Protein AF-A0A553P5K6-F1 (afdb_monomer)

Nearest PDB structures (foldseek):
  8v5t-assembly2_B  TM=8.611E-01  e=1.164E-16  Homo sapiens
  8q1x-assembly1_A  TM=8.637E-01  e=1.491E-16  Homo sapiens
  8v06-assembly1_B  TM=8.323E-01  e=7.093E-17  Mus musculus
  8v07-assembly2_C  TM=8.442E-01  e=5.470E-16  Mus musculus
  8q1x-assembly1_B  TM=8.496E-01  e=5.142E-16  Homo sapiens

Sequen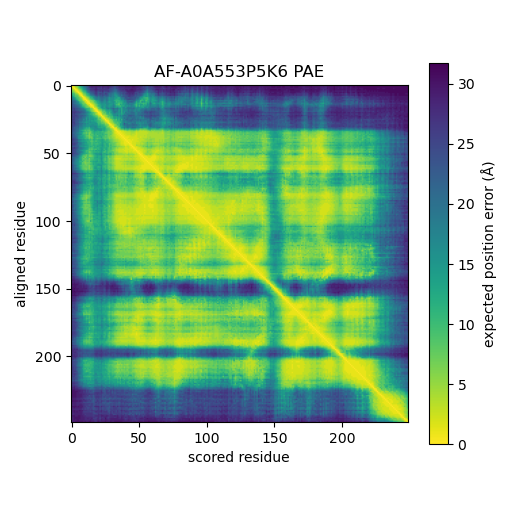ce (249 aa):
MPGLNDRRSFQGWVLHSSKPLPECQHHCLSLPAAEVRYVNMTALTRGRMLSSFWVVDRKHIYIGSAGMNLKAFSKLKELGIVVYDCSCLALDLHRIFSFYWQLQYRDYVPSIWSKRVTAVYSRDEPLQLSLNNTDASAYVSRFYRGKELMGGFQHRINENKFVVTDNAVYIGNLDWAGSEFANNAGAGLVIQESENHQEGRESIVEQLTAAFERDWFSPYTISLQAASTALQECQNLKQKLRDLKRKPE

Secondary structure (DSSP, 8-state):
---S-----------B-SSPPPHHHHHHHTSTT----B--HHHHHSS-B---EEEETTTEEEEESS-SSHHHHHHSB--EEEE-S-HHHHHHHHHHHHHHHHTTT-SS--SS--GGGS-S--SSSPEEEEETTEEEEEEEEEE-------------SB---EEE-SSEEEEESS-S-HHHHHHSBEEEEEEEE-S-PPTT---HHHHHHHHHHHHHTSTT---HHHHHHHHHHHHHHHHHHHHHTT---

Foldseek 3Di:
DDDDDPPFLFQWAQADWDDDDDPVVCVVQVDVRHDYAYFPLCLEAVATALADKTAGPLFKMKGWLFRPDPCRVPQADIDIDIDGRHNLQSQLVVLVVVLSVVRRPDSYDDPDDDPSSDRPADPVRFDWDADQNFTKTKDKDKFDAHDDDDDDDDDDRYRWAKDADPFKIKGKNFHPDPRRSHRYTIMMMIMGTDPPDDPPDQDPSNVVVVVVCCVCPDPPDDDVVNVVVVVVVVVVVVVVVVVVVPDDD

Organism: NCBI:txid2873325

Structure (mmCIF, N/CA/C/O backbone):
data_AF-A0A553P5K6-F1
#
_entry.id   AF-A0A553P5K6-F1
#
loop_
_atom_site.group_PDB
_atom_site.id
_atom_site.type_symbol
_atom_site.label_atom_id
_atom_site.label_alt_id
_atom_site.label_comp_id
_atom_site.label_asym_id
_atom_site.label_entity_id
_atom_site.label_seq_id
_atom_site.pdbx_PDB_ins_code
_atom_site.Cartn_x
_atom_site.Cartn_y
_atom_site.Cartn_z
_atom_site.occupancy
_atom_site.B_iso_or_equiv
_atom_site.auth_seq_id
_atom_site.auth_comp_id
_atom_site.auth_asym_id
_atom_site.auth_atom_id
_atom_site.pdbx_PDB_model_num
ATOM 1 N N . MET A 1 1 ? -8.648 -44.357 -2.546 1.00 26.44 1 MET A N 1
ATOM 2 C CA . MET A 1 1 ? -7.332 -43.855 -2.099 1.00 26.44 1 MET A CA 1
ATOM 3 C C . MET A 1 1 ? -6.902 -42.737 -3.050 1.00 26.44 1 MET A C 1
ATOM 5 O O . MET A 1 1 ? -6.334 -43.054 -4.088 1.00 26.44 1 MET A O 1
ATOM 9 N N . PRO A 1 2 ? -7.239 -41.459 -2.806 1.00 28.78 2 PRO A N 1
ATOM 10 C CA . PRO A 1 2 ? -6.703 -40.364 -3.609 1.00 28.78 2 PRO A CA 1
ATOM 11 C C . PRO A 1 2 ? -5.266 -40.073 -3.162 1.00 28.78 2 PRO A C 1
ATOM 13 O O . PRO A 1 2 ? -4.996 -39.925 -1.971 1.00 28.78 2 PRO A O 1
ATOM 16 N N . GLY A 1 3 ? -4.351 -40.072 -4.131 1.00 25.41 3 GLY A N 1
ATOM 17 C CA . GLY A 1 3 ? -2.915 -39.936 -3.935 1.00 25.41 3 GLY A CA 1
ATOM 18 C C . GLY A 1 3 ? -2.467 -38.524 -3.562 1.00 25.41 3 GLY A C 1
ATOM 19 O O . GLY A 1 3 ? -2.992 -37.526 -4.052 1.00 25.41 3 GLY A O 1
ATOM 20 N N . LEU A 1 4 ? -1.438 -38.487 -2.714 1.00 31.94 4 LEU A N 1
ATOM 21 C CA . LEU A 1 4 ? -0.573 -37.345 -2.446 1.00 31.94 4 LEU A CA 1
ATOM 22 C C . LEU A 1 4 ? -0.025 -36.766 -3.761 1.00 31.94 4 LEU A C 1
ATOM 24 O O . LEU A 1 4 ? 0.892 -37.340 -4.345 1.00 31.94 4 LEU A O 1
ATOM 28 N N . ASN A 1 5 ? -0.531 -35.618 -4.210 1.00 28.27 5 ASN A N 1
ATOM 29 C CA . ASN A 1 5 ? 0.247 -34.725 -5.078 1.00 28.27 5 ASN A CA 1
ATOM 30 C C . ASN A 1 5 ? -0.257 -33.276 -5.056 1.00 28.27 5 ASN A C 1
ATOM 32 O O . ASN A 1 5 ? -0.200 -32.571 -6.060 1.00 28.27 5 ASN A O 1
ATOM 36 N N . ASP A 1 6 ? -0.729 -32.813 -3.900 1.00 28.89 6 ASP A N 1
ATOM 37 C CA . ASP A 1 6 ? -1.077 -31.408 -3.712 1.00 28.89 6 ASP A CA 1
ATOM 38 C C . ASP A 1 6 ? 0.200 -30.619 -3.373 1.00 28.89 6 ASP A C 1
ATOM 40 O O . ASP A 1 6 ? 0.500 -30.302 -2.217 1.00 28.89 6 ASP A O 1
ATOM 44 N N . ARG A 1 7 ? 1.042 -30.384 -4.392 1.00 35.91 7 ARG A N 1
ATOM 45 C CA . ARG A 1 7 ? 2.147 -29.423 -4.288 1.00 35.91 7 ARG A CA 1
ATOM 46 C C . ARG A 1 7 ? 1.529 -28.033 -4.192 1.00 35.91 7 ARG A C 1
ATOM 48 O O . ARG A 1 7 ? 1.316 -27.383 -5.211 1.00 35.91 7 ARG A O 1
ATOM 55 N N . ARG A 1 8 ? 1.270 -27.576 -2.966 1.00 34.25 8 ARG A N 1
ATOM 56 C CA . ARG A 1 8 ? 0.967 -26.167 -2.682 1.00 34.25 8 ARG A CA 1
ATOM 57 C C . ARG A 1 8 ? 2.070 -25.320 -3.310 1.00 34.25 8 ARG A C 1
ATOM 59 O O . ARG A 1 8 ? 3.238 -25.437 -2.932 1.00 34.25 8 ARG A O 1
ATOM 66 N N . SER A 1 9 ? 1.727 -24.531 -4.321 1.00 35.78 9 SER A N 1
ATOM 67 C CA . SER A 1 9 ? 2.684 -23.682 -5.013 1.00 35.78 9 SER A CA 1
ATOM 68 C C . SER A 1 9 ? 2.976 -22.469 -4.144 1.00 35.78 9 SER A C 1
ATOM 70 O O . SER A 1 9 ? 2.362 -21.418 -4.290 1.00 35.78 9 SER A O 1
ATOM 72 N N . PHE A 1 10 ? 3.942 -22.585 -3.233 1.00 36.94 10 PHE A N 1
ATOM 73 C CA . PHE A 1 10 ? 4.480 -21.405 -2.570 1.00 36.94 10 PHE A CA 1
ATOM 74 C C . PHE A 1 10 ? 5.239 -20.564 -3.607 1.00 36.94 10 PHE A C 1
ATOM 76 O O . PHE A 1 10 ? 6.457 -20.637 -3.732 1.00 36.94 10 PHE A O 1
ATOM 83 N N . GLN A 1 11 ? 4.513 -19.764 -4.385 1.00 43.47 11 GLN A N 1
ATOM 84 C CA . GLN A 1 11 ? 5.077 -18.675 -5.170 1.00 43.47 11 GLN A CA 1
ATOM 85 C C . GLN A 1 11 ? 5.294 -17.486 -4.231 1.00 43.47 11 GLN A C 1
ATOM 87 O O . GLN A 1 11 ? 4.666 -16.444 -4.362 1.00 43.47 11 GLN A O 1
ATOM 92 N N . GLY A 1 12 ? 6.137 -17.670 -3.215 1.00 39.72 12 GLY A N 1
ATOM 93 C CA . GLY A 1 12 ? 6.584 -16.575 -2.368 1.00 39.72 12 GLY A CA 1
ATOM 94 C C . GLY A 1 12 ? 7.576 -15.729 -3.148 1.00 39.72 12 GLY A C 1
ATOM 95 O O . GLY A 1 12 ? 8.709 -16.143 -3.377 1.00 39.72 12 GLY A O 1
ATOM 96 N N . TRP A 1 13 ? 7.148 -14.550 -3.577 1.00 49.19 13 TRP A N 1
ATOM 97 C CA . TRP A 1 13 ? 7.985 -13.630 -4.334 1.00 49.19 13 TRP A CA 1
ATOM 98 C C . TRP A 1 13 ? 8.649 -12.640 -3.373 1.00 49.19 13 TRP A C 1
ATOM 100 O O . TRP A 1 13 ? 7.986 -11.759 -2.833 1.00 49.19 13 TRP A O 1
ATOM 110 N N . VAL A 1 14 ? 9.959 -12.773 -3.154 1.00 47.44 14 VAL A N 1
ATOM 111 C CA . VAL A 1 14 ? 10.742 -11.795 -2.383 1.00 47.44 14 VAL A CA 1
ATOM 112 C C . VAL A 1 14 ? 11.555 -10.958 -3.359 1.00 47.44 14 VAL A C 1
ATOM 114 O O . VAL A 1 14 ? 12.509 -11.437 -3.969 1.00 47.44 14 VAL A O 1
ATOM 117 N N . LEU A 1 15 ? 11.179 -9.692 -3.512 1.00 49.03 15 LEU A N 1
ATOM 118 C CA . LEU A 1 15 ? 11.935 -8.741 -4.315 1.00 49.03 15 LEU A CA 1
ATOM 119 C C . LEU A 1 15 ? 13.036 -8.104 -3.464 1.00 49.03 15 LEU A C 1
ATOM 121 O O . LEU A 1 15 ? 12.767 -7.530 -2.411 1.00 49.03 15 LEU A O 1
ATOM 125 N N . HIS A 1 16 ? 14.287 -8.201 -3.917 1.00 45.59 16 HIS A N 1
ATOM 126 C CA . HIS A 1 16 ? 15.434 -7.611 -3.224 1.00 45.59 16 HIS A CA 1
ATOM 127 C C . HIS A 1 16 ? 15.990 -6.404 -3.986 1.00 45.59 16 HIS A C 1
ATOM 129 O O . HIS A 1 16 ? 16.208 -6.453 -5.195 1.00 45.59 16 HIS A O 1
ATOM 135 N N . SER A 1 17 ? 16.242 -5.311 -3.259 1.00 41.25 17 SER A N 1
ATOM 136 C CA . SER A 1 17 ? 16.537 -3.994 -3.841 1.00 41.25 17 SER A CA 1
ATOM 137 C C . SER A 1 17 ? 18.003 -3.709 -4.181 1.00 41.25 17 SER A C 1
ATOM 139 O O . SER A 1 17 ? 18.251 -2.680 -4.810 1.00 41.25 17 SER A O 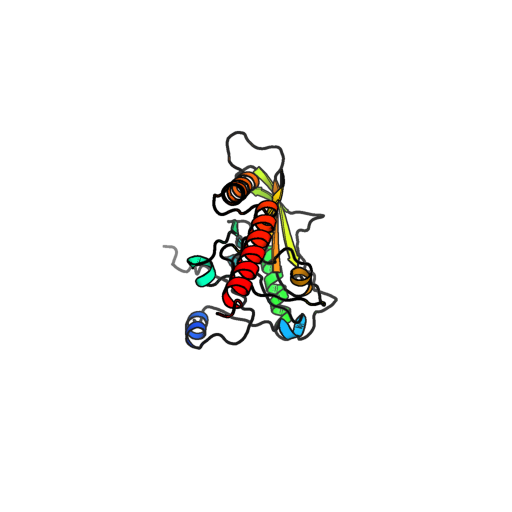1
ATOM 141 N N . SER A 1 18 ? 19.003 -4.487 -3.755 1.00 37.53 18 SER A N 1
ATOM 142 C CA . SER A 1 18 ? 20.393 -4.033 -3.956 1.00 37.53 18 SER A CA 1
ATOM 143 C C . SER A 1 18 ? 21.462 -5.097 -3.738 1.00 37.53 18 SER A C 1
ATOM 145 O O . SER A 1 18 ? 21.533 -5.641 -2.639 1.00 37.53 18 SER A O 1
ATOM 147 N N . LYS A 1 19 ? 22.334 -5.233 -4.759 1.00 40.31 19 LYS A N 1
ATOM 148 C CA . LYS A 1 19 ? 23.574 -6.038 -4.876 1.00 40.31 19 LYS A CA 1
ATOM 149 C C . LYS A 1 19 ? 23.416 -7.539 -4.565 1.00 40.31 19 LYS A C 1
ATOM 151 O O . LYS A 1 19 ? 22.494 -7.924 -3.852 1.00 40.31 19 LYS A O 1
ATOM 156 N N . PRO A 1 20 ? 24.272 -8.420 -5.123 1.00 42.22 20 PRO A N 1
ATOM 157 C CA . PRO A 1 20 ? 24.260 -9.815 -4.707 1.00 42.22 20 PRO A CA 1
ATOM 158 C C . PRO A 1 20 ? 24.456 -9.869 -3.187 1.00 42.22 20 PRO A C 1
ATOM 160 O O . PRO A 1 20 ? 25.366 -9.241 -2.647 1.00 42.22 20 PRO A O 1
ATOM 163 N N . LEU A 1 21 ? 23.548 -10.578 -2.515 1.00 50.88 21 LEU A N 1
ATOM 164 C CA . LEU A 1 21 ? 23.613 -10.912 -1.094 1.00 50.88 21 LEU A CA 1
ATOM 165 C C . LEU A 1 21 ? 24.985 -11.531 -0.729 1.00 50.88 21 LEU A C 1
ATOM 167 O O . LEU A 1 21 ? 25.688 -12.038 -1.606 1.00 50.88 21 LEU A O 1
ATOM 171 N N . PRO A 1 22 ? 25.394 -11.528 0.548 1.00 46.84 22 PRO A N 1
ATOM 172 C CA . PRO A 1 22 ? 26.512 -12.352 1.004 1.00 46.84 22 PRO A CA 1
ATOM 173 C C . PRO A 1 22 ? 26.251 -13.834 0.673 1.00 46.84 22 PRO A C 1
ATOM 175 O O . PRO A 1 22 ? 25.104 -14.284 0.757 1.00 46.84 22 PRO A O 1
ATOM 178 N N . GLU A 1 23 ? 27.291 -14.592 0.311 1.00 44.03 23 GLU A N 1
ATOM 179 C CA . GLU A 1 23 ? 27.219 -15.976 -0.213 1.00 44.03 23 GLU A CA 1
ATOM 180 C C . GLU A 1 23 ? 26.290 -16.917 0.582 1.00 44.03 23 GLU A C 1
ATOM 182 O O . GLU A 1 23 ? 25.589 -17.740 -0.008 1.00 44.03 23 GLU A O 1
ATOM 187 N N . CYS A 1 24 ? 26.177 -16.743 1.902 1.00 41.31 24 CYS A N 1
ATOM 188 C CA . CYS A 1 24 ? 25.334 -17.587 2.754 1.00 41.31 24 CYS A CA 1
ATOM 189 C C . CYS A 1 24 ? 23.813 -17.410 2.545 1.00 41.31 24 CYS A C 1
ATOM 191 O O . CYS A 1 24 ? 23.056 -18.338 2.818 1.00 41.31 24 CYS A O 1
ATOM 193 N N . GLN A 1 25 ? 23.332 -16.253 2.067 1.00 47.94 25 GLN A N 1
ATOM 194 C CA . GLN A 1 25 ? 21.895 -16.034 1.805 1.00 47.94 25 GLN A CA 1
ATOM 195 C C . GLN A 1 25 ? 21.475 -16.443 0.391 1.00 47.94 25 GLN A C 1
ATOM 197 O O . GLN A 1 25 ? 20.334 -16.864 0.192 1.00 47.94 25 GLN A O 1
ATOM 202 N N . HIS A 1 26 ? 22.397 -16.401 -0.575 1.00 46.03 26 HIS A N 1
ATOM 203 C CA . HIS A 1 26 ? 22.158 -16.964 -1.908 1.00 46.03 26 HIS A CA 1
ATOM 204 C C . HIS A 1 26 ? 21.930 -18.469 -1.856 1.00 46.03 26 HIS A C 1
ATOM 206 O O . HIS A 1 26 ? 21.087 -18.978 -2.587 1.00 46.03 26 HIS A O 1
ATOM 212 N N . HIS A 1 27 ? 22.620 -19.185 -0.964 1.00 41.78 27 HIS A N 1
ATOM 213 C CA . HIS A 1 27 ? 22.489 -20.640 -0.854 1.00 41.78 27 HIS A CA 1
ATOM 214 C C . HIS A 1 27 ? 21.103 -21.088 -0.349 1.00 41.78 27 HIS A C 1
ATOM 216 O O . HIS A 1 27 ? 20.604 -22.132 -0.750 1.00 41.78 27 HIS A O 1
ATOM 222 N N . CYS A 1 28 ? 20.439 -20.274 0.481 1.00 46.09 28 CYS A N 1
ATOM 223 C CA . CYS A 1 28 ? 19.101 -20.585 1.000 1.00 46.09 28 CYS A CA 1
ATOM 224 C C . CYS A 1 28 ? 17.983 -20.243 -0.008 1.00 46.09 28 CYS A C 1
ATOM 226 O O . CYS A 1 28 ? 16.956 -20.913 -0.057 1.00 46.09 28 CYS A O 1
ATOM 228 N N . LEU A 1 29 ? 18.193 -19.219 -0.846 1.00 51.16 29 LEU A N 1
ATOM 229 C CA . LEU A 1 29 ? 17.238 -18.785 -1.876 1.00 51.16 29 LEU A CA 1
ATOM 230 C C . LEU A 1 29 ? 17.418 -19.498 -3.228 1.00 51.16 29 LEU A C 1
ATOM 232 O O . LEU A 1 29 ? 16.526 -19.429 -4.064 1.00 51.16 29 LEU A O 1
ATOM 236 N N . SER A 1 30 ? 18.543 -20.187 -3.437 1.00 48.19 30 SER A N 1
ATOM 237 C CA . SER A 1 30 ? 18.829 -21.003 -4.631 1.00 48.19 30 SER A CA 1
ATOM 238 C C . SER A 1 30 ? 18.450 -22.476 -4.462 1.00 48.19 30 SER A C 1
ATOM 240 O O . SER A 1 30 ? 18.933 -23.340 -5.195 1.00 48.19 30 SER A O 1
ATOM 242 N N . LEU A 1 31 ? 17.550 -22.780 -3.520 1.00 53.72 31 LEU A N 1
ATOM 243 C CA . LEU A 1 31 ? 16.865 -24.067 -3.526 1.00 53.72 31 LEU A CA 1
ATOM 244 C C . LEU A 1 31 ? 16.176 -24.242 -4.894 1.00 53.72 31 LEU A C 1
ATOM 246 O O . LEU A 1 31 ? 15.585 -23.282 -5.392 1.00 53.72 31 LEU A O 1
ATOM 250 N N . PRO A 1 32 ? 16.175 -25.447 -5.491 1.00 57.44 32 PRO A N 1
ATOM 251 C CA . PRO A 1 32 ? 15.648 -25.704 -6.841 1.00 57.44 32 PRO A CA 1
ATOM 252 C C . PRO A 1 32 ? 14.145 -25.396 -7.040 1.00 57.44 32 PRO A C 1
ATOM 254 O O . PRO A 1 32 ? 13.603 -25.654 -8.109 1.00 57.44 32 PRO A O 1
ATOM 257 N N . ALA A 1 33 ? 13.465 -24.853 -6.026 1.00 65.94 33 ALA A N 1
ATOM 258 C CA . ALA A 1 33 ? 12.049 -24.506 -6.020 1.00 65.94 33 ALA A CA 1
ATOM 259 C C . ALA A 1 33 ? 11.756 -22.989 -5.994 1.00 65.94 33 ALA A C 1
ATOM 261 O O . ALA A 1 33 ? 10.585 -22.620 -6.059 1.00 65.94 33 ALA A O 1
ATOM 262 N N . ALA A 1 34 ? 12.765 -22.114 -5.893 1.00 69.12 34 ALA A N 1
ATOM 263 C CA . ALA A 1 34 ? 12.571 -20.663 -5.818 1.00 69.12 34 ALA A CA 1
ATOM 264 C C . ALA A 1 34 ? 13.228 -19.938 -7.004 1.00 69.12 34 ALA A C 1
ATOM 266 O O . ALA A 1 34 ? 14.402 -20.140 -7.304 1.00 69.12 34 ALA A O 1
ATOM 267 N N . GLU A 1 35 ? 12.467 -19.068 -7.674 1.00 75.44 35 GLU A N 1
ATOM 268 C CA . GLU A 1 35 ? 12.969 -18.223 -8.759 1.00 75.44 35 GLU A CA 1
ATOM 269 C C . GLU A 1 35 ? 13.226 -16.803 -8.242 1.00 75.44 35 GLU A C 1
ATOM 271 O O . GLU A 1 35 ? 12.308 -16.111 -7.800 1.00 75.44 35 GLU A O 1
ATOM 276 N N . VAL A 1 36 ? 14.482 -16.357 -8.311 1.00 76.56 36 VAL A N 1
ATOM 277 C CA . VAL A 1 36 ? 14.905 -15.038 -7.822 1.00 76.56 36 VAL A CA 1
ATOM 278 C C . VAL A 1 36 ? 15.248 -14.133 -8.999 1.00 76.56 36 VAL A C 1
ATOM 280 O O . VAL A 1 36 ? 16.015 -14.509 -9.885 1.00 76.56 36 VAL A O 1
ATOM 283 N N . ARG A 1 37 ? 14.709 -12.907 -8.997 1.00 76.25 37 ARG A N 1
ATOM 284 C CA . ARG A 1 37 ? 14.994 -11.890 -10.018 1.00 76.25 37 ARG A CA 1
ATOM 285 C C . ARG A 1 37 ? 15.392 -10.565 -9.390 1.00 76.25 37 ARG A C 1
ATOM 287 O O . ARG A 1 37 ? 14.828 -10.135 -8.387 1.00 76.25 37 ARG A O 1
ATOM 294 N N . TYR A 1 38 ? 16.360 -9.916 -10.027 1.00 79.69 38 TYR A N 1
ATOM 295 C CA . TYR A 1 38 ? 16.911 -8.637 -9.598 1.00 79.69 38 TYR A CA 1
ATOM 296 C C . TYR A 1 38 ? 16.448 -7.528 -10.536 1.00 79.69 38 TYR A C 1
ATOM 298 O O . TYR A 1 38 ? 16.527 -7.674 -11.753 1.00 79.69 38 TYR A O 1
ATOM 306 N N . VAL A 1 39 ? 16.002 -6.407 -9.973 1.00 82.44 39 VAL A N 1
ATOM 307 C CA . VAL A 1 39 ? 15.630 -5.209 -10.734 1.00 82.44 39 VAL A CA 1
ATOM 308 C C . VAL A 1 39 ? 16.581 -4.083 -10.352 1.00 82.44 39 VAL A C 1
ATOM 310 O O . VAL A 1 39 ? 16.703 -3.735 -9.176 1.00 82.44 39 VAL A O 1
ATOM 313 N N . ASN A 1 40 ? 17.269 -3.507 -11.340 1.00 82.69 40 ASN A N 1
ATOM 314 C CA . ASN A 1 40 ? 18.207 -2.413 -11.105 1.00 82.69 40 ASN A CA 1
ATOM 315 C C . ASN A 1 40 ? 17.463 -1.079 -10.942 1.00 82.69 40 ASN A C 1
ATOM 317 O O . ASN A 1 40 ? 17.388 -0.259 -11.856 1.00 82.69 40 ASN A O 1
ATOM 321 N N . MET A 1 41 ? 16.926 -0.851 -9.744 1.00 80.44 41 MET A N 1
ATOM 322 C CA . MET A 1 41 ? 16.208 0.385 -9.420 1.00 80.44 41 MET A CA 1
ATOM 323 C C . MET A 1 41 ? 17.081 1.636 -9.524 1.00 80.44 41 MET A C 1
ATOM 325 O O . MET A 1 41 ? 16.582 2.707 -9.861 1.00 80.44 41 MET A O 1
ATOM 329 N N . THR A 1 42 ? 18.391 1.514 -9.301 1.00 80.81 42 THR A N 1
ATOM 330 C CA . THR A 1 42 ? 19.309 2.647 -9.437 1.00 80.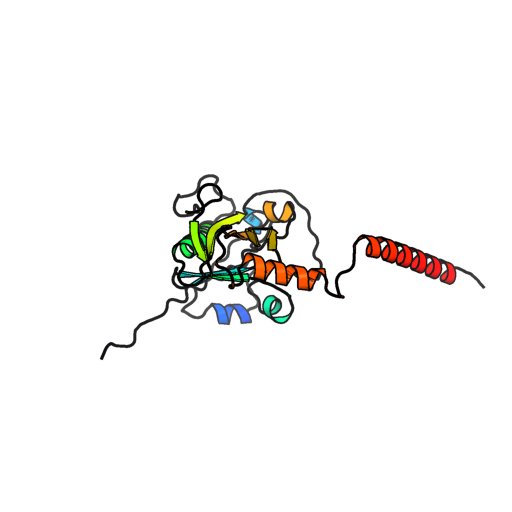81 42 THR A CA 1
ATOM 331 C C . THR A 1 42 ? 19.412 3.121 -10.887 1.00 80.81 42 THR A C 1
ATOM 333 O O . THR A 1 42 ? 19.446 4.328 -11.119 1.00 80.81 42 THR A O 1
ATOM 336 N N . ALA A 1 43 ? 19.401 2.204 -11.859 1.00 82.06 43 ALA A N 1
ATOM 337 C CA . ALA A 1 43 ? 19.348 2.566 -13.275 1.00 82.06 43 ALA A CA 1
ATOM 338 C C . ALA A 1 43 ? 18.005 3.220 -13.646 1.00 82.06 43 ALA A C 1
ATOM 340 O O . ALA A 1 43 ? 17.988 4.225 -14.349 1.00 82.06 43 ALA A O 1
ATOM 341 N N . LEU A 1 44 ? 16.897 2.698 -13.108 1.00 80.25 44 LEU A N 1
ATOM 342 C CA . LEU A 1 44 ? 15.542 3.121 -13.471 1.00 80.25 44 LEU A CA 1
ATOM 343 C C . LEU A 1 44 ? 15.114 4.458 -12.847 1.00 80.25 44 LEU A C 1
ATOM 345 O O . LEU A 1 44 ? 14.599 5.332 -13.542 1.00 80.25 44 LEU A O 1
ATOM 349 N N . THR A 1 45 ? 15.283 4.613 -11.533 1.00 77.00 45 THR A N 1
ATOM 350 C CA . THR A 1 45 ? 14.777 5.770 -10.769 1.00 77.00 45 THR A CA 1
ATOM 351 C C . THR A 1 45 ? 15.837 6.437 -9.905 1.00 77.00 45 THR A C 1
ATOM 353 O O . THR A 1 45 ? 15.545 7.436 -9.254 1.00 77.00 45 THR A O 1
ATOM 356 N N . ARG A 1 46 ? 17.066 5.901 -9.873 1.00 79.81 46 ARG A N 1
ATOM 357 C CA . ARG A 1 46 ? 18.116 6.262 -8.899 1.00 79.81 46 ARG A CA 1
ATOM 358 C C . ARG A 1 46 ? 17.729 6.005 -7.436 1.00 79.81 46 ARG A C 1
ATOM 360 O O . ARG A 1 46 ? 18.486 6.382 -6.547 1.00 79.81 46 ARG A O 1
ATOM 367 N N . GLY A 1 47 ? 16.596 5.351 -7.186 1.00 76.12 47 GLY A N 1
ATOM 368 C CA . GLY A 1 47 ? 16.118 4.999 -5.852 1.00 76.12 47 GLY A CA 1
ATOM 369 C C . GLY A 1 47 ? 16.175 3.500 -5.582 1.00 76.12 47 GLY A C 1
ATOM 370 O O . GLY A 1 47 ? 17.019 2.772 -6.117 1.00 76.12 47 GLY A O 1
ATOM 371 N N . ARG A 1 48 ? 15.281 3.045 -4.701 1.00 79.31 48 ARG A N 1
ATOM 372 C CA . ARG A 1 48 ? 15.242 1.682 -4.157 1.00 79.31 48 ARG A CA 1
ATOM 373 C C . ARG A 1 48 ? 13.878 1.028 -4.357 1.00 79.31 48 ARG A C 1
ATOM 375 O O . ARG A 1 48 ? 12.860 1.695 -4.525 1.00 79.31 48 ARG A O 1
ATOM 382 N N . MET A 1 49 ? 13.862 -0.299 -4.303 1.00 78.75 49 MET A N 1
ATOM 383 C CA . MET A 1 49 ? 12.633 -1.078 -4.196 1.00 78.75 49 MET A CA 1
ATOM 384 C C . MET A 1 49 ? 12.328 -1.276 -2.714 1.00 78.75 49 MET A C 1
ATOM 386 O O . MET A 1 49 ? 13.065 -1.962 -2.012 1.00 78.75 49 MET A O 1
ATOM 390 N N . LEU A 1 50 ? 11.267 -0.640 -2.232 1.00 80.38 50 LEU A N 1
ATOM 391 C CA . LEU A 1 50 ? 10.830 -0.739 -0.838 1.00 80.38 50 LEU A CA 1
ATOM 392 C C . LEU A 1 50 ? 9.560 -1.581 -0.694 1.00 80.38 50 LEU A C 1
ATOM 394 O O . LEU A 1 50 ? 9.141 -1.860 0.421 1.00 80.38 50 LEU A O 1
ATOM 398 N N . SER A 1 51 ? 8.980 -2.013 -1.818 1.00 79.12 51 SER A N 1
ATOM 399 C CA . SER A 1 51 ? 7.831 -2.915 -1.853 1.00 79.12 51 SER A CA 1
ATOM 400 C C . SER A 1 51 ? 8.043 -4.148 -0.982 1.00 79.12 51 SER A C 1
ATOM 402 O O . SER A 1 51 ? 8.968 -4.925 -1.213 1.00 79.12 51 SER A O 1
ATOM 404 N N . SER A 1 52 ? 7.152 -4.331 -0.015 1.00 83.50 52 SER A N 1
ATOM 405 C CA . SER A 1 52 ? 7.157 -5.468 0.894 1.00 83.50 52 SER A CA 1
ATOM 406 C C . SER A 1 52 ? 5.753 -6.037 1.004 1.00 83.50 52 SER A C 1
ATOM 408 O O . SER A 1 52 ? 4.886 -5.528 1.722 1.00 83.50 52 SER A O 1
ATOM 410 N N . PHE A 1 53 ? 5.520 -7.057 0.189 1.00 87.00 53 PHE A N 1
ATOM 411 C CA . PHE A 1 53 ? 4.281 -7.806 0.133 1.00 87.00 53 PHE A CA 1
ATOM 412 C C . PHE A 1 53 ? 4.570 -9.200 -0.423 1.00 87.00 53 PHE A C 1
ATOM 414 O O . PHE A 1 53 ? 5.535 -9.394 -1.163 1.00 87.00 53 PHE A O 1
ATOM 421 N N . TRP A 1 54 ? 3.723 -10.166 -0.094 1.00 88.00 54 TRP A N 1
ATOM 422 C CA . TRP A 1 54 ? 3.757 -11.491 -0.708 1.00 88.00 54 TRP A CA 1
ATOM 423 C C . TRP A 1 54 ? 2.363 -11.898 -1.161 1.00 88.00 54 TRP A C 1
ATOM 425 O O . TRP A 1 54 ? 1.357 -11.404 -0.655 1.00 88.00 54 TRP A O 1
ATOM 435 N N . VAL A 1 55 ? 2.315 -12.789 -2.148 1.00 88.44 55 VAL A N 1
ATOM 436 C CA . VAL A 1 55 ? 1.083 -13.363 -2.693 1.00 88.44 55 VAL A CA 1
ATOM 437 C C . VAL A 1 55 ? 1.274 -14.873 -2.745 1.00 88.44 55 VAL A C 1
ATOM 439 O O . VAL A 1 55 ? 2.240 -15.332 -3.340 1.00 88.44 55 VAL A O 1
ATOM 442 N N . VAL A 1 56 ? 0.368 -15.643 -2.152 1.00 88.19 56 VAL A N 1
ATOM 443 C CA . VAL A 1 56 ? 0.398 -17.112 -2.123 1.00 88.19 56 VAL A CA 1
ATOM 444 C C . VAL A 1 56 ? -0.837 -17.645 -2.842 1.00 88.19 56 VAL A C 1
ATOM 446 O O . VAL A 1 56 ? -1.954 -17.172 -2.615 1.00 88.19 56 VAL A O 1
ATOM 449 N N . ASP A 1 57 ? -0.615 -18.584 -3.767 1.00 86.56 57 ASP A N 1
ATOM 450 C CA . ASP A 1 57 ? -1.645 -19.269 -4.564 1.00 86.56 57 ASP A CA 1
ATOM 451 C C . ASP A 1 57 ? -2.650 -18.334 -5.271 1.00 86.56 57 ASP A C 1
ATOM 453 O O . ASP A 1 57 ? -3.766 -18.729 -5.595 1.00 86.56 57 ASP A O 1
ATOM 457 N N . ARG A 1 58 ? -2.262 -17.070 -5.518 1.00 87.94 58 ARG A N 1
ATOM 458 C CA . ARG A 1 58 ? -3.134 -16.004 -6.060 1.00 87.94 58 ARG A CA 1
ATOM 459 C C . ARG A 1 58 ? -4.413 -15.783 -5.239 1.00 87.94 58 ARG A C 1
ATOM 461 O O . ARG A 1 58 ? -5.423 -15.353 -5.792 1.00 87.94 58 ARG A O 1
ATOM 468 N N . LYS A 1 59 ? -4.370 -16.069 -3.936 1.00 88.25 59 LYS A N 1
ATOM 469 C CA . LYS A 1 59 ? -5.521 -15.977 -3.023 1.00 88.25 59 LYS A CA 1
ATOM 470 C C . LYS A 1 59 ? -5.199 -15.298 -1.705 1.00 88.25 59 LYS A C 1
ATOM 472 O O . LYS A 1 59 ? -6.029 -14.566 -1.179 1.00 88.25 59 LYS A O 1
ATOM 477 N N . HIS A 1 60 ? -4.014 -15.553 -1.166 1.00 90.19 60 HIS A N 1
ATOM 478 C CA . HIS A 1 60 ? -3.602 -15.024 0.127 1.00 90.19 60 HIS A CA 1
ATOM 479 C C . HIS A 1 60 ? -2.533 -13.973 -0.087 1.00 90.19 60 HIS A C 1
ATOM 481 O O . HIS A 1 60 ? -1.626 -14.172 -0.897 1.00 90.19 60 HIS A O 1
ATOM 487 N N . ILE A 1 61 ? -2.632 -12.864 0.627 1.00 91.31 61 ILE A N 1
ATOM 488 C CA . ILE A 1 61 ? -1.690 -11.765 0.489 1.00 91.31 61 ILE A CA 1
ATOM 489 C C . ILE A 1 61 ? -1.264 -11.244 1.845 1.00 91.31 61 ILE A C 1
ATOM 491 O O . ILE A 1 61 ? -2.009 -11.322 2.817 1.00 91.31 61 ILE A O 1
ATOM 495 N N . TYR A 1 62 ? -0.097 -10.628 1.865 1.00 90.31 62 TYR A N 1
ATOM 496 C CA . TYR A 1 62 ? 0.342 -9.761 2.944 1.00 90.31 62 TYR A CA 1
ATOM 497 C C . TYR A 1 62 ? 0.875 -8.479 2.351 1.00 90.31 62 TYR A C 1
ATOM 499 O O . TYR A 1 62 ? 1.600 -8.533 1.361 1.00 90.31 62 TYR A O 1
ATOM 507 N N . ILE A 1 63 ? 0.582 -7.357 2.992 1.00 89.25 63 ILE A N 1
ATOM 508 C CA . ILE A 1 63 ? 1.200 -6.067 2.706 1.00 89.25 63 ILE A CA 1
ATOM 509 C C . ILE A 1 63 ? 1.400 -5.315 4.017 1.00 89.25 63 ILE A C 1
ATOM 511 O O . ILE A 1 63 ? 0.512 -5.282 4.868 1.00 89.25 63 ILE A O 1
ATOM 515 N N . GLY A 1 64 ? 2.576 -4.726 4.207 1.00 86.69 64 GLY A N 1
ATOM 516 C CA . GLY A 1 64 ? 2.896 -4.046 5.456 1.00 86.69 64 GLY A CA 1
ATOM 517 C C . GLY A 1 64 ? 3.999 -3.015 5.320 1.00 86.69 64 GLY A C 1
ATOM 518 O O . GLY A 1 64 ? 4.674 -2.927 4.298 1.00 86.69 64 GLY A O 1
ATOM 519 N N . SER A 1 65 ? 4.208 -2.244 6.382 1.00 78.81 65 SER A N 1
ATOM 520 C CA . SER A 1 65 ? 5.309 -1.280 6.461 1.00 78.81 65 SER A CA 1
ATOM 521 C C . SER A 1 65 ? 6.676 -1.954 6.589 1.00 78.81 65 SER A C 1
ATOM 523 O O . SER A 1 65 ? 7.702 -1.319 6.342 1.00 78.81 65 SER A O 1
ATOM 525 N N . ALA A 1 66 ? 6.663 -3.235 6.967 1.00 72.12 66 ALA A N 1
ATOM 526 C CA . ALA A 1 66 ? 7.830 -4.027 7.286 1.00 72.12 66 ALA A CA 1
ATOM 527 C C . ALA A 1 66 ? 8.724 -4.318 6.095 1.00 72.12 66 ALA A C 1
ATOM 529 O O . ALA A 1 66 ? 8.216 -4.707 5.053 1.00 72.12 66 ALA A O 1
ATOM 530 N N . GLY A 1 67 ? 10.047 -4.275 6.243 1.00 69.69 67 GLY A N 1
ATOM 531 C CA . GLY A 1 67 ? 10.933 -4.939 5.276 1.00 69.69 67 GLY A CA 1
ATOM 532 C C . GLY A 1 67 ? 10.912 -6.466 5.463 1.00 69.69 67 GLY A C 1
ATOM 533 O O . GLY A 1 67 ? 10.954 -6.938 6.589 1.00 69.69 67 GLY A O 1
ATOM 534 N N . MET A 1 68 ? 10.922 -7.284 4.402 1.00 69.88 68 MET A N 1
ATOM 535 C CA . MET A 1 68 ? 10.964 -8.762 4.539 1.00 69.88 68 MET A CA 1
ATOM 536 C C . MET A 1 68 ? 12.356 -9.299 4.939 1.00 69.88 68 MET A C 1
ATOM 538 O O . MET A 1 68 ? 12.940 -10.134 4.248 1.00 69.88 68 MET A O 1
ATOM 542 N N . ASN A 1 69 ? 12.939 -8.804 6.031 1.00 69.88 69 ASN A N 1
ATOM 543 C CA . ASN A 1 69 ? 14.217 -9.280 6.554 1.00 69.88 69 ASN A CA 1
ATOM 544 C C . ASN A 1 69 ? 14.120 -9.593 8.055 1.00 69.88 69 ASN A C 1
ATOM 546 O O . ASN A 1 69 ? 13.300 -9.033 8.775 1.00 69.88 69 ASN A O 1
ATOM 550 N N . LEU A 1 70 ? 14.987 -10.485 8.545 1.00 63.69 70 LEU A N 1
ATOM 551 C CA . LEU A 1 70 ? 14.968 -10.927 9.947 1.00 63.69 70 LEU A CA 1
ATOM 552 C C . LEU A 1 70 ? 15.108 -9.761 10.939 1.00 63.69 70 LEU A C 1
ATOM 554 O O . LEU A 1 70 ? 14.559 -9.813 12.037 1.00 63.69 70 LEU A O 1
ATOM 558 N N . LYS A 1 71 ? 15.843 -8.703 10.569 1.00 66.44 71 LYS A N 1
ATOM 559 C CA . LYS A 1 71 ? 16.035 -7.521 11.419 1.00 66.44 71 LYS A CA 1
ATOM 560 C C . LYS A 1 71 ? 14.727 -6.752 11.606 1.00 66.44 71 LYS A C 1
ATOM 562 O O . LYS A 1 71 ? 14.477 -6.296 12.716 1.00 66.44 71 LYS A O 1
ATOM 567 N N . ALA A 1 72 ? 13.924 -6.643 10.556 1.00 65.31 72 ALA A N 1
ATOM 568 C CA . ALA A 1 72 ? 12.609 -6.025 10.584 1.00 65.31 72 ALA A CA 1
ATOM 569 C C . ALA A 1 72 ? 11.700 -6.744 11.593 1.00 65.31 72 ALA A C 1
ATOM 571 O O . ALA A 1 72 ? 11.266 -6.139 12.565 1.00 65.31 72 ALA A O 1
ATOM 572 N N . PHE A 1 73 ? 11.611 -8.075 11.500 1.00 65.50 73 PHE A N 1
ATOM 573 C CA . PHE A 1 73 ? 10.791 -8.885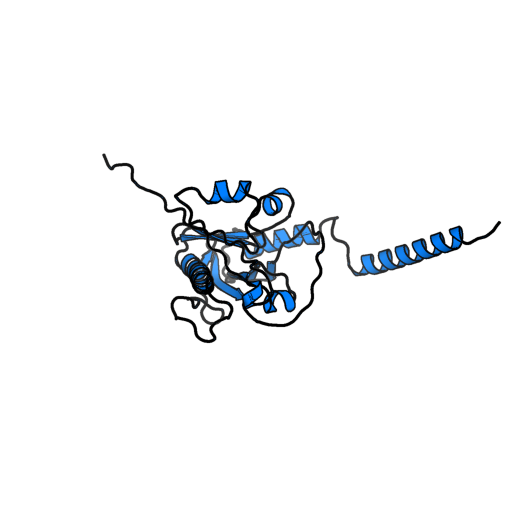 12.411 1.00 65.50 73 PHE A CA 1
ATOM 574 C C . PHE A 1 73 ? 11.300 -8.983 13.857 1.00 65.50 73 PHE A C 1
ATOM 576 O O . PHE A 1 73 ? 10.511 -9.254 14.755 1.00 65.50 73 PHE A O 1
ATOM 583 N N . SER A 1 74 ? 12.606 -8.824 14.100 1.00 69.06 74 SER A N 1
ATOM 584 C CA . SER A 1 74 ? 13.194 -9.045 15.436 1.00 69.06 74 SER A CA 1
ATOM 585 C C . SER A 1 74 ? 13.551 -7.772 16.200 1.00 69.06 74 SER A C 1
ATOM 587 O O . SER A 1 74 ? 13.723 -7.830 17.416 1.00 69.06 74 SER A O 1
ATOM 589 N N . LYS A 1 75 ? 13.727 -6.636 15.515 1.00 67.38 75 LYS A N 1
ATOM 590 C CA . LYS A 1 75 ? 14.246 -5.400 16.128 1.00 67.38 75 LYS A CA 1
ATOM 591 C C . LYS A 1 75 ? 13.414 -4.160 15.841 1.00 67.38 75 LYS A C 1
ATOM 593 O O . LYS A 1 75 ? 13.645 -3.148 16.500 1.00 67.38 75 LYS A O 1
ATOM 598 N N . LEU A 1 76 ? 12.521 -4.203 14.854 1.00 76.06 76 LEU A N 1
ATOM 599 C CA . LEU A 1 76 ? 11.704 -3.059 14.471 1.00 76.06 76 LEU A CA 1
ATOM 600 C C . LEU A 1 76 ? 10.254 -3.311 14.861 1.00 76.06 76 LEU A C 1
ATOM 602 O O . LEU A 1 76 ? 9.761 -4.437 14.828 1.00 76.06 76 LEU A O 1
ATOM 606 N N . LYS A 1 77 ? 9.572 -2.236 15.246 1.00 75.62 77 LYS A N 1
ATOM 607 C CA . LYS A 1 77 ? 8.123 -2.244 15.365 1.00 75.62 77 LYS A CA 1
ATOM 608 C C . LYS A 1 77 ? 7.538 -1.952 13.992 1.00 75.62 77 LYS A C 1
ATOM 610 O O . LYS A 1 77 ? 7.710 -0.848 13.472 1.00 75.62 77 LYS A O 1
ATOM 615 N N . GLU A 1 78 ? 6.885 -2.959 13.431 1.00 80.62 78 GLU A N 1
ATOM 616 C CA . GLU A 1 78 ? 6.296 -2.922 12.099 1.00 80.62 78 GLU A CA 1
ATOM 617 C C . GLU A 1 78 ? 4.884 -3.518 12.133 1.00 80.62 78 GLU A C 1
ATOM 619 O O . GLU A 1 78 ? 4.533 -4.274 13.043 1.00 80.62 78 GLU A O 1
ATOM 624 N N . LEU A 1 79 ? 4.065 -3.171 11.144 1.00 85.12 79 LEU A N 1
ATOM 625 C CA . LEU A 1 79 ? 2.679 -3.606 11.048 1.00 85.12 79 LEU A CA 1
ATOM 626 C C . LEU A 1 79 ? 2.349 -3.968 9.596 1.00 85.12 79 LEU A C 1
ATOM 628 O O . LEU A 1 79 ? 2.934 -3.442 8.648 1.00 85.12 79 LEU A O 1
ATOM 632 N N . GLY A 1 80 ? 1.417 -4.895 9.410 1.00 87.88 80 GLY A N 1
ATOM 633 C CA . GLY A 1 80 ? 0.904 -5.252 8.099 1.00 87.88 80 GLY A CA 1
ATOM 634 C C . GLY A 1 80 ? -0.428 -5.973 8.197 1.00 87.88 80 GLY A C 1
ATOM 635 O O . GLY A 1 80 ? -0.821 -6.435 9.265 1.00 87.88 80 GLY A O 1
ATOM 636 N N . ILE A 1 81 ? -1.101 -6.062 7.059 1.00 89.50 81 ILE A N 1
ATOM 637 C CA . ILE A 1 81 ? -2.378 -6.747 6.901 1.00 89.50 81 ILE A CA 1
ATOM 638 C C . ILE A 1 81 ? -2.133 -8.022 6.107 1.00 89.50 81 ILE A C 1
ATOM 640 O O . ILE A 1 81 ? -1.465 -8.002 5.071 1.00 89.50 81 ILE A O 1
ATOM 644 N N . VAL A 1 82 ? -2.699 -9.124 6.594 1.00 90.38 82 VAL A N 1
ATOM 645 C CA . VAL A 1 82 ? -2.823 -10.372 5.842 1.00 90.38 82 VAL A CA 1
ATOM 646 C C . VAL A 1 82 ? -4.280 -10.518 5.426 1.00 90.38 82 VAL A C 1
ATOM 648 O O . VAL A 1 82 ? -5.171 -10.413 6.265 1.00 90.38 82 VAL A O 1
ATOM 651 N N . VAL A 1 83 ? -4.524 -10.776 4.144 1.00 89.62 83 VAL A N 1
ATOM 652 C CA . VAL A 1 83 ? -5.865 -11.066 3.623 1.00 89.62 83 VAL A CA 1
ATOM 653 C C . VAL A 1 83 ? -5.864 -12.484 3.076 1.00 89.62 83 VAL A C 1
ATOM 655 O O . VAL A 1 83 ? -5.008 -12.846 2.264 1.00 89.62 83 VAL A O 1
ATOM 658 N N . TYR A 1 84 ? -6.821 -13.294 3.520 1.00 90.44 84 TYR A N 1
ATOM 659 C CA . TYR A 1 84 ? -6.982 -14.675 3.077 1.00 90.44 84 TYR A CA 1
ATOM 660 C C . TYR A 1 84 ? -8.145 -14.801 2.089 1.00 90.44 84 TYR A C 1
ATOM 662 O O . TYR A 1 84 ? -9.134 -14.090 2.209 1.00 90.44 84 TYR A O 1
ATOM 670 N N . ASP A 1 85 ? -8.008 -15.717 1.125 1.00 91.50 85 ASP A N 1
ATOM 671 C CA . ASP A 1 85 ? -9.043 -16.083 0.146 1.00 91.50 85 ASP A CA 1
ATOM 672 C C . ASP A 1 85 ? -9.643 -14.901 -0.638 1.00 91.50 85 ASP A C 1
ATOM 674 O O . ASP A 1 85 ? -10.809 -14.892 -1.018 1.00 91.50 85 ASP A O 1
ATOM 678 N N . CYS A 1 86 ? -8.816 -13.894 -0.928 1.00 89.06 86 CYS A N 1
ATOM 679 C CA . CYS A 1 86 ? -9.194 -12.739 -1.731 1.00 89.06 86 CYS A CA 1
ATOM 680 C C . CYS A 1 86 ? -8.405 -12.734 -3.042 1.00 89.06 86 CYS A C 1
ATOM 682 O O . CYS A 1 86 ? -7.390 -12.047 -3.201 1.00 89.06 86 CYS A O 1
ATOM 684 N N . SER A 1 87 ? -8.885 -13.510 -4.016 1.00 91.38 87 SER A N 1
ATOM 685 C CA . SER A 1 87 ? -8.246 -13.599 -5.334 1.00 91.38 87 SER A CA 1
ATOM 686 C C . SER A 1 87 ? -8.246 -12.272 -6.094 1.00 91.38 87 SER A C 1
ATOM 688 O O . SER A 1 87 ? -7.326 -12.006 -6.865 1.00 91.38 87 SER A O 1
ATOM 690 N N . CYS A 1 88 ? -9.249 -11.420 -5.864 1.00 89.38 88 CYS A N 1
ATOM 691 C CA . CYS A 1 88 ? -9.364 -10.103 -6.490 1.00 89.38 88 CYS A CA 1
ATOM 692 C C . CYS A 1 88 ? -8.185 -9.195 -6.117 1.00 89.38 88 CYS A C 1
ATOM 694 O O . CYS A 1 88 ? -7.528 -8.641 -6.996 1.00 89.38 88 CYS A O 1
ATOM 696 N N . LEU A 1 89 ? -7.872 -9.101 -4.824 1.00 90.50 89 LEU A N 1
ATOM 697 C CA . LEU A 1 89 ? -6.778 -8.267 -4.332 1.00 90.50 89 LEU A CA 1
ATOM 698 C C . LEU A 1 89 ? -5.407 -8.908 -4.602 1.00 90.50 89 LEU A C 1
ATOM 700 O O . LEU A 1 89 ? -4.442 -8.224 -4.951 1.00 90.50 89 LEU A O 1
ATOM 704 N N . ALA A 1 90 ? -5.334 -10.240 -4.531 1.00 91.12 90 ALA A N 1
ATOM 705 C CA . ALA A 1 90 ? -4.151 -10.999 -4.925 1.00 91.12 90 ALA A CA 1
ATOM 706 C C . ALA A 1 90 ? -3.774 -10.797 -6.395 1.00 91.12 90 ALA A C 1
ATOM 708 O O . ALA A 1 90 ? -2.585 -10.746 -6.721 1.00 91.12 90 ALA A O 1
ATOM 709 N N . LEU A 1 91 ? -4.761 -10.646 -7.282 1.00 90.19 91 LEU A N 1
ATOM 710 C CA . LEU A 1 91 ? -4.518 -10.359 -8.689 1.00 90.19 91 LEU A CA 1
ATOM 711 C C . LEU A 1 91 ? -3.820 -9.008 -8.875 1.00 90.19 91 LEU A C 1
ATOM 713 O O . LEU A 1 91 ? -2.850 -8.939 -9.629 1.00 90.19 91 LEU A O 1
ATOM 717 N N . ASP A 1 92 ? -4.251 -7.962 -8.169 1.00 88.50 92 ASP A N 1
ATOM 718 C CA . ASP A 1 92 ? -3.632 -6.638 -8.270 1.00 88.50 92 ASP A CA 1
ATOM 719 C C . ASP A 1 92 ? -2.178 -6.647 -7.797 1.00 88.50 92 ASP A C 1
ATOM 721 O O . ASP A 1 92 ? -1.297 -6.180 -8.525 1.00 88.50 92 ASP A O 1
ATOM 725 N N . LEU A 1 93 ? -1.883 -7.284 -6.659 1.00 89.19 93 LEU A N 1
ATOM 726 C CA . LEU A 1 93 ? -0.499 -7.463 -6.201 1.00 89.19 93 LEU A CA 1
ATOM 727 C C . LEU A 1 93 ? 0.326 -8.326 -7.170 1.00 89.19 93 LEU A C 1
ATOM 729 O O . LEU A 1 93 ? 1.486 -8.018 -7.451 1.00 89.19 93 LEU A O 1
ATOM 733 N N . HIS A 1 94 ? -0.267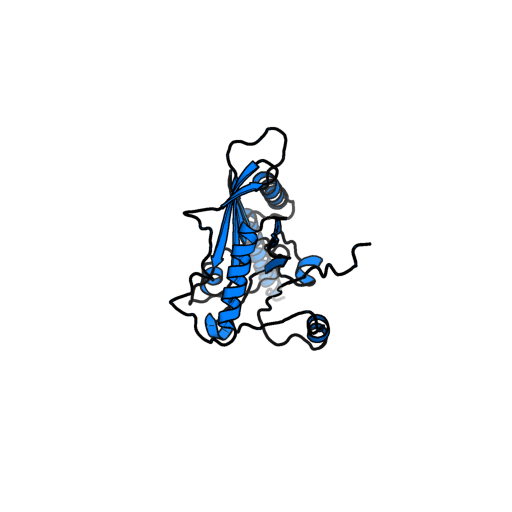 -9.358 -7.773 1.00 88.50 94 HIS A N 1
ATOM 734 C CA . HIS A 1 94 ? 0.399 -10.152 -8.807 1.00 88.50 94 HIS A CA 1
ATOM 735 C C . HIS A 1 94 ? 0.718 -9.334 -10.074 1.00 88.50 94 HIS A C 1
ATOM 737 O O . HIS A 1 94 ? 1.757 -9.542 -10.713 1.00 88.50 94 HIS A O 1
ATOM 743 N N . ARG A 1 95 ? -0.123 -8.354 -10.434 1.00 87.69 95 ARG A N 1
ATOM 744 C CA . ARG A 1 95 ? 0.163 -7.415 -11.530 1.00 87.69 95 ARG A CA 1
ATOM 745 C C . ARG A 1 95 ? 1.317 -6.471 -11.194 1.00 87.69 95 ARG A C 1
ATOM 747 O O . ARG A 1 95 ? 2.082 -6.132 -12.098 1.00 87.69 95 ARG A O 1
ATOM 754 N N . ILE A 1 96 ? 1.495 -6.097 -9.923 1.00 86.56 96 ILE A N 1
ATOM 755 C CA . ILE A 1 96 ? 2.685 -5.360 -9.459 1.00 86.56 96 ILE A CA 1
ATOM 756 C C . ILE A 1 96 ? 3.952 -6.214 -9.640 1.00 86.56 96 ILE A C 1
ATOM 758 O O . ILE A 1 96 ? 4.939 -5.727 -10.191 1.00 86.56 96 ILE A O 1
ATOM 762 N N . PHE A 1 97 ? 3.923 -7.503 -9.289 1.00 84.75 97 PHE A N 1
ATOM 763 C CA . PHE A 1 97 ? 5.052 -8.406 -9.568 1.00 84.75 97 PHE A CA 1
ATOM 764 C C . PHE A 1 97 ? 5.361 -8.509 -11.061 1.00 84.75 97 PHE A C 1
ATOM 766 O O . PHE A 1 97 ? 6.507 -8.348 -11.480 1.00 84.75 97 PHE A O 1
ATOM 773 N N . SER A 1 98 ? 4.327 -8.718 -11.876 1.00 84.88 98 SER A N 1
ATOM 774 C CA . SER A 1 98 ? 4.457 -8.817 -13.334 1.00 84.88 98 SER A CA 1
ATOM 775 C C . SER A 1 98 ? 5.021 -7.538 -13.961 1.00 84.88 98 SER A C 1
ATOM 777 O O . SER A 1 98 ? 5.702 -7.593 -14.986 1.00 84.88 98 SER A O 1
ATOM 779 N N . PHE A 1 99 ? 4.747 -6.383 -13.351 1.00 84.12 99 PHE A N 1
ATOM 780 C CA . PHE A 1 99 ? 5.335 -5.103 -13.729 1.00 84.12 99 PHE A CA 1
ATO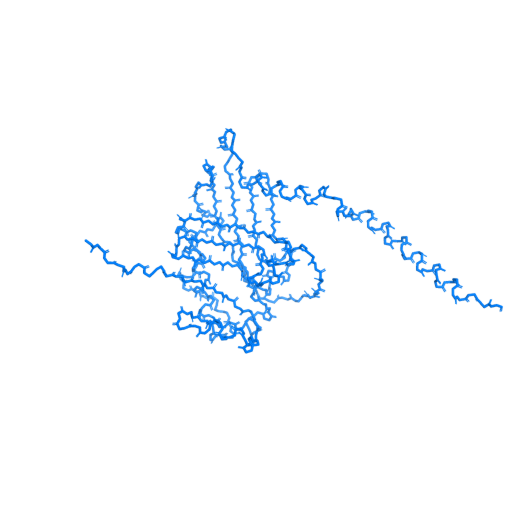M 781 C C . PHE A 1 99 ? 6.841 -5.074 -13.450 1.00 84.12 99 PHE A C 1
ATOM 783 O O . PHE A 1 99 ? 7.620 -4.806 -14.363 1.00 84.12 99 PHE A O 1
ATOM 790 N N . TYR A 1 100 ? 7.267 -5.416 -12.230 1.00 84.56 100 TYR A N 1
ATOM 791 C CA . TYR A 1 100 ? 8.693 -5.461 -11.886 1.00 84.56 100 TYR A CA 1
ATOM 792 C C . TYR A 1 100 ? 9.465 -6.478 -12.726 1.00 84.56 100 TYR A C 1
ATOM 794 O O . TYR A 1 100 ? 10.595 -6.216 -13.134 1.00 84.56 100 TYR A O 1
ATOM 802 N N . TRP A 1 101 ? 8.830 -7.593 -13.074 1.00 85.25 101 TRP A N 1
ATOM 803 C CA . TRP A 1 101 ? 9.413 -8.605 -13.947 1.00 85.25 101 TRP A CA 1
ATOM 804 C C . TRP A 1 101 ? 9.813 -8.059 -15.319 1.00 85.25 101 TRP A C 1
ATOM 806 O O . TRP A 1 101 ? 10.883 -8.368 -15.838 1.00 85.25 101 TRP A O 1
ATOM 816 N N . GLN A 1 102 ? 8.973 -7.204 -15.906 1.00 84.25 102 GLN A N 1
ATOM 817 C CA . GLN A 1 102 ? 9.239 -6.597 -17.213 1.00 84.25 102 GLN A CA 1
ATOM 818 C C . GLN A 1 102 ? 10.386 -5.578 -17.181 1.00 84.25 102 GLN A C 1
ATOM 820 O O . GLN A 1 102 ? 10.905 -5.215 -18.240 1.00 84.25 102 GLN A O 1
ATOM 825 N N . LEU A 1 103 ? 10.783 -5.132 -15.986 1.00 83.88 103 LEU A N 1
ATOM 826 C CA . LEU A 1 103 ? 11.862 -4.173 -15.764 1.00 83.88 103 LEU A CA 1
ATOM 827 C C . LEU A 1 103 ? 13.225 -4.826 -15.510 1.00 83.88 103 LEU A C 1
ATOM 829 O O . LEU A 1 103 ? 14.222 -4.115 -15.507 1.00 83.88 103 LEU A O 1
ATOM 833 N N . GLN A 1 104 ? 13.307 -6.150 -15.334 1.00 82.56 104 GLN A N 1
ATOM 834 C CA . GLN A 1 104 ? 14.565 -6.836 -15.000 1.00 82.56 104 GLN A CA 1
ATOM 835 C C . GLN A 1 104 ? 15.724 -6.500 -15.952 1.00 82.56 104 GLN A C 1
ATOM 837 O O . GLN A 1 104 ? 16.858 -6.338 -15.512 1.00 82.56 104 GLN A O 1
ATOM 842 N N . TYR A 1 105 ? 15.436 -6.404 -17.249 1.00 82.50 105 TYR A N 1
ATOM 843 C CA . TYR A 1 105 ? 16.435 -6.152 -18.291 1.00 82.50 105 TYR A CA 1
ATOM 844 C C . TYR A 1 105 ? 16.317 -4.750 -18.889 1.00 82.50 105 TYR A C 1
ATOM 846 O O . TYR A 1 105 ? 16.743 -4.523 -20.019 1.00 82.50 105 TYR A O 1
ATOM 854 N N . ARG A 1 106 ? 15.689 -3.820 -18.161 1.00 81.81 106 ARG A N 1
ATOM 855 C CA . ARG A 1 106 ? 15.544 -2.434 -18.597 1.00 81.81 106 ARG A CA 1
ATOM 856 C C . ARG A 1 106 ? 16.292 -1.492 -17.672 1.00 81.81 106 ARG A C 1
ATOM 858 O O . ARG A 1 106 ? 16.362 -1.678 -16.462 1.00 81.81 106 ARG A O 1
ATOM 865 N N . ASP A 1 107 ? 16.809 -0.451 -18.287 1.00 82.19 107 ASP A N 1
ATOM 866 C CA . ASP A 1 107 ? 17.447 0.712 -17.685 1.00 82.19 107 ASP A CA 1
ATOM 867 C C . ASP A 1 107 ? 16.549 1.957 -17.748 1.00 82.19 107 ASP A C 1
ATOM 869 O O . ASP A 1 107 ? 16.845 2.966 -17.116 1.00 82.19 107 ASP A O 1
ATOM 873 N N . TYR A 1 108 ? 15.409 1.870 -18.439 1.00 79.00 108 TYR A N 1
ATOM 874 C CA . TYR A 1 108 ? 14.376 2.900 -18.469 1.00 79.00 108 TYR A CA 1
ATOM 875 C C . TYR A 1 108 ? 12.976 2.325 -18.235 1.00 79.00 108 TYR A C 1
ATOM 877 O O . TYR A 1 108 ? 12.711 1.126 -18.350 1.00 79.00 108 TYR A O 1
ATOM 885 N N . VAL A 1 109 ? 12.049 3.230 -17.944 1.00 77.81 109 VAL A N 1
ATOM 886 C CA . VAL A 1 109 ? 10.657 2.927 -17.614 1.00 77.81 109 VAL A CA 1
ATOM 887 C C . VAL A 1 109 ? 9.800 3.260 -18.824 1.00 77.81 109 VAL A C 1
ATOM 889 O O . VAL A 1 109 ? 9.760 4.424 -19.223 1.00 77.81 109 VAL A O 1
ATOM 892 N N . PRO A 1 110 ? 9.118 2.276 -19.424 1.00 78.56 110 PRO A N 1
ATOM 893 C CA . PRO A 1 110 ? 8.171 2.534 -20.497 1.00 78.56 110 PRO A CA 1
ATOM 894 C C . PRO A 1 110 ? 7.124 3.582 -20.116 1.00 78.56 110 PRO A C 1
ATOM 896 O O . PRO A 1 110 ? 6.565 3.551 -19.020 1.00 78.56 110 PRO A O 1
ATOM 899 N N . SER A 1 111 ? 6.816 4.478 -21.052 1.00 70.56 111 SER A N 1
ATOM 900 C CA . SER A 1 111 ? 5.677 5.396 -20.942 1.00 70.56 111 SER A CA 1
ATOM 901 C C . SER A 1 111 ? 4.340 4.700 -21.214 1.00 70.56 111 SER A C 1
ATOM 903 O O . SER A 1 111 ? 3.299 5.171 -20.766 1.00 70.56 111 SER A O 1
ATOM 905 N N . ILE A 1 112 ? 4.363 3.565 -21.921 1.00 73.12 112 ILE A N 1
ATOM 906 C CA . ILE A 1 112 ? 3.186 2.776 -22.293 1.00 73.12 112 ILE A CA 1
ATOM 907 C C . ILE A 1 112 ? 3.345 1.366 -21.729 1.00 73.12 112 ILE A C 1
ATOM 909 O O . ILE A 1 112 ? 4.361 0.707 -21.953 1.00 73.12 112 ILE A O 1
ATOM 913 N N . TRP A 1 113 ? 2.314 0.894 -21.032 1.00 76.31 113 TRP A N 1
ATOM 914 C CA . TRP A 1 113 ? 2.289 -0.423 -20.402 1.00 76.31 113 TRP A CA 1
ATOM 915 C C . TRP A 1 113 ? 1.161 -1.291 -20.944 1.00 76.31 113 TRP A C 1
ATOM 917 O O . TRP A 1 113 ? 0.103 -0.809 -21.346 1.00 76.31 113 TRP A O 1
ATOM 927 N N . SER A 1 114 ? 1.379 -2.607 -20.929 1.00 79.19 114 SER A N 1
ATOM 928 C CA . SER A 1 114 ? 0.320 -3.565 -21.242 1.00 79.19 114 SER A CA 1
ATOM 929 C C . SER A 1 114 ? -0.798 -3.479 -20.201 1.00 79.19 114 SER A C 1
ATOM 931 O O . SER A 1 114 ? -0.524 -3.449 -19.003 1.00 79.19 114 SER A O 1
ATOM 933 N N . LYS A 1 115 ? -2.059 -3.595 -20.639 1.00 75.00 115 LYS A N 1
ATOM 934 C CA . LYS A 1 115 ? -3.224 -3.725 -19.741 1.00 75.00 115 LYS A CA 1
ATOM 935 C C . LYS A 1 115 ? -3.072 -4.852 -18.705 1.00 75.00 115 LYS A C 1
ATOM 937 O O . LYS A 1 115 ? -3.699 -4.810 -17.656 1.00 75.00 115 LYS A O 1
ATOM 942 N N . ARG A 1 116 ? -2.212 -5.846 -18.975 1.00 74.25 116 ARG A N 1
ATOM 943 C CA . ARG A 1 116 ? -1.912 -6.970 -18.071 1.00 74.25 116 ARG A CA 1
ATOM 944 C C . ARG A 1 116 ? -1.212 -6.569 -16.768 1.00 74.25 116 ARG A C 1
ATOM 946 O O . ARG A 1 116 ? -1.231 -7.363 -15.837 1.00 74.25 116 ARG A O 1
ATOM 953 N N . VAL A 1 117 ? -0.600 -5.384 -16.690 1.00 75.06 117 VAL A N 1
ATOM 954 C CA . VAL A 1 117 ? 0.099 -4.896 -15.479 1.00 75.06 117 VAL A CA 1
ATOM 955 C C . VAL A 1 117 ? -0.557 -3.685 -14.817 1.00 75.06 117 VAL A C 1
ATOM 957 O O . VAL A 1 117 ? -0.093 -3.234 -13.763 1.00 75.06 117 VAL A O 1
ATOM 960 N N . THR A 1 118 ? -1.623 -3.166 -15.423 1.00 75.75 118 THR A N 1
ATOM 961 C CA . THR A 1 118 ? -2.474 -2.109 -14.865 1.00 75.75 118 THR A CA 1
ATOM 962 C C . THR A 1 118 ? -3.302 -2.679 -13.720 1.00 75.75 118 THR A C 1
ATOM 964 O O . THR A 1 118 ? -3.714 -3.829 -13.810 1.00 75.75 118 THR A O 1
ATOM 967 N N . ALA A 1 119 ? -3.549 -1.931 -12.647 1.00 76.69 119 ALA A N 1
ATOM 968 C CA . ALA A 1 119 ? -4.446 -2.396 -11.586 1.00 76.69 119 ALA A CA 1
ATOM 969 C C . ALA A 1 119 ? -5.862 -2.658 -12.139 1.00 76.69 119 ALA A C 1
ATOM 971 O O . ALA A 1 119 ? -6.275 -2.015 -13.105 1.00 76.69 119 ALA A O 1
ATOM 972 N N . VAL A 1 120 ? -6.557 -3.650 -11.585 1.00 83.12 120 VAL A N 1
ATOM 973 C CA . VAL A 1 120 ? -7.986 -3.876 -11.841 1.00 83.12 120 VAL A CA 1
ATOM 974 C C . VAL A 1 120 ? -8.798 -2.848 -11.071 1.00 83.12 120 VAL A C 1
ATOM 976 O O . VAL A 1 120 ? -9.705 -2.262 -11.648 1.00 83.12 120 VAL A O 1
ATOM 979 N N . TYR A 1 121 ? -8.438 -2.612 -9.808 1.00 83.94 121 TYR A N 1
ATOM 980 C CA . TYR A 1 121 ? -9.153 -1.700 -8.928 1.00 83.94 121 TYR A CA 1
ATOM 981 C C . TYR A 1 121 ? -8.359 -0.419 -8.713 1.00 83.94 121 TYR A C 1
ATOM 983 O O . TYR A 1 121 ? -7.125 -0.406 -8.683 1.00 83.94 121 TYR A O 1
ATOM 991 N N . SER A 1 122 ? -9.081 0.684 -8.577 1.00 81.44 122 SER A N 1
ATOM 992 C CA . SER A 1 122 ? -8.503 2.008 -8.390 1.00 81.44 122 SER A CA 1
ATOM 993 C C . SER A 1 122 ? -9.302 2.797 -7.364 1.00 81.44 122 SER A C 1
ATOM 995 O O . SER A 1 122 ? -10.302 2.321 -6.842 1.00 81.44 122 SER A O 1
ATOM 997 N N . ARG A 1 123 ? -8.870 4.024 -7.081 1.00 80.31 123 ARG A N 1
ATOM 998 C CA . ARG A 1 123 ? -9.640 4.932 -6.232 1.00 80.31 123 ARG A CA 1
ATOM 999 C C . ARG A 1 123 ? -11.023 5.233 -6.818 1.00 80.31 123 ARG A C 1
ATOM 1001 O O . ARG A 1 123 ? -11.979 5.353 -6.066 1.00 80.31 123 ARG A O 1
ATOM 1008 N N . ASP A 1 124 ? -11.108 5.384 -8.138 1.00 79.50 124 ASP A N 1
ATOM 1009 C CA . ASP A 1 124 ? -12.346 5.790 -8.806 1.00 79.50 124 ASP A CA 1
ATOM 1010 C C . ASP A 1 124 ? -13.287 4.580 -9.015 1.00 79.50 124 ASP A C 1
ATOM 1012 O O . ASP A 1 124 ? -14.504 4.734 -9.028 1.00 79.50 124 ASP A O 1
ATOM 1016 N N . GLU A 1 125 ? -12.723 3.366 -9.095 1.00 81.38 125 GLU A N 1
ATOM 1017 C CA . GLU A 1 125 ? -13.446 2.084 -9.146 1.00 81.38 125 GLU A CA 1
ATOM 1018 C C . GLU A 1 125 ? -12.824 1.075 -8.154 1.00 81.38 125 GLU A C 1
ATOM 1020 O O . GLU A 1 125 ? -11.999 0.237 -8.549 1.00 81.38 125 GLU A O 1
ATOM 1025 N N . PRO A 1 126 ? -13.142 1.174 -6.848 1.00 85.12 126 PRO A N 1
ATOM 1026 C CA . PRO A 1 126 ? -12.551 0.313 -5.827 1.00 85.12 126 PRO A CA 1
ATOM 1027 C C . PRO A 1 126 ? -13.224 -1.067 -5.774 1.00 85.12 126 PRO A C 1
ATOM 1029 O O . PRO A 1 126 ? -14.392 -1.231 -6.132 1.00 85.12 126 PRO A O 1
ATOM 1032 N N . LEU A 1 127 ? -12.491 -2.076 -5.292 1.00 88.50 127 LEU A N 1
ATOM 1033 C CA . LEU A 1 127 ? -13.043 -3.409 -5.038 1.00 88.50 127 LEU A CA 1
ATOM 1034 C C . LEU A 1 127 ? -13.977 -3.336 -3.838 1.00 88.50 127 LEU A C 1
ATOM 1036 O O . LEU A 1 127 ? -13.535 -2.922 -2.776 1.00 88.50 127 LEU A O 1
ATOM 1040 N N . GLN A 1 128 ? -15.213 -3.806 -3.979 1.00 89.94 128 GLN A N 1
ATOM 1041 C CA . GLN A 1 128 ? -16.120 -4.015 -2.850 1.00 89.94 128 GLN A CA 1
ATOM 1042 C C . GLN A 1 128 ? -15.876 -5.403 -2.247 1.00 89.94 128 GLN A C 1
ATOM 1044 O O . GLN A 1 128 ? -15.821 -6.398 -2.974 1.00 89.94 128 GLN A O 1
ATOM 1049 N N . LEU A 1 129 ? -15.708 -5.477 -0.931 1.00 87.38 129 LEU A N 1
ATOM 1050 C CA . LEU A 1 129 ? -15.514 -6.718 -0.188 1.00 87.38 129 LEU A CA 1
ATOM 1051 C C . LEU A 1 129 ? -16.079 -6.593 1.231 1.00 87.38 129 LEU A C 1
ATOM 1053 O O . LEU A 1 129 ? -16.395 -5.505 1.690 1.00 87.38 129 LEU A O 1
ATOM 1057 N N . SER A 1 130 ? -16.168 -7.711 1.944 1.00 81.94 130 SER A N 1
ATOM 1058 C CA . SER A 1 130 ? -16.500 -7.702 3.366 1.00 81.94 130 SER A CA 1
ATOM 1059 C C . SER A 1 130 ? -15.271 -8.110 4.176 1.00 81.94 130 SER A C 1
ATOM 1061 O O . SER A 1 130 ? -14.692 -9.172 3.933 1.00 81.94 130 SER A O 1
ATOM 1063 N N . LEU A 1 131 ? -14.847 -7.261 5.112 1.00 79.12 131 LEU A N 1
ATOM 1064 C CA . LEU A 1 131 ? -13.746 -7.523 6.041 1.00 79.12 131 LEU A CA 1
ATOM 1065 C C . LEU A 1 131 ? -14.316 -7.608 7.449 1.00 79.12 131 LEU A C 1
ATOM 1067 O O . LEU A 1 131 ? -14.967 -6.682 7.911 1.00 79.12 131 LEU A O 1
ATOM 1071 N N . ASN A 1 132 ? -14.098 -8.734 8.130 1.00 75.69 132 ASN A N 1
ATOM 1072 C CA . ASN A 1 132 ? -14.665 -8.990 9.461 1.00 75.69 132 ASN A CA 1
ATOM 1073 C C . ASN A 1 132 ? -16.200 -8.806 9.544 1.00 75.69 132 ASN A C 1
ATOM 1075 O O . ASN A 1 132 ? -16.735 -8.563 10.624 1.00 75.69 132 ASN A O 1
ATOM 1079 N N . ASN A 1 133 ? -16.916 -9.032 8.432 1.00 73.88 133 ASN A N 1
ATOM 1080 C CA . ASN A 1 133 ? -18.361 -8.799 8.258 1.00 73.88 133 ASN A CA 1
ATOM 1081 C C . ASN A 1 133 ? -18.782 -7.320 8.198 1.00 73.88 133 ASN A C 1
ATOM 1083 O O . ASN A 1 133 ? -19.972 -7.027 8.284 1.00 73.88 133 ASN A O 1
ATOM 1087 N N . THR A 1 134 ? -17.827 -6.409 8.025 1.00 80.00 134 THR A N 1
ATOM 1088 C CA . THR A 1 134 ? -18.068 -5.008 7.681 1.00 80.00 134 THR A CA 1
ATOM 1089 C C . THR A 1 134 ? -17.917 -4.847 6.175 1.00 80.00 134 THR A C 1
ATOM 1091 O O . THR A 1 134 ? -16.931 -5.313 5.595 1.00 80.00 134 THR A O 1
ATOM 1094 N N . ASP A 1 135 ? -18.882 -4.196 5.531 1.00 85.31 135 ASP A N 1
ATOM 1095 C CA . ASP A 1 135 ? -18.747 -3.827 4.124 1.00 85.31 135 ASP A CA 1
ATOM 1096 C C . ASP A 1 135 ? -17.626 -2.800 3.973 1.00 85.31 135 ASP A C 1
ATOM 1098 O O . ASP A 1 135 ? -17.586 -1.784 4.667 1.00 85.31 135 ASP A O 1
ATOM 1102 N N . ALA A 1 136 ? -16.698 -3.073 3.067 1.00 88.31 136 ALA A N 1
ATOM 1103 C CA . ALA A 1 136 ? -15.534 -2.246 2.831 1.00 88.31 136 ALA A CA 1
ATOM 1104 C C . ALA A 1 136 ? -15.215 -2.171 1.340 1.00 88.31 136 ALA A C 1
ATOM 1106 O O . ALA A 1 136 ? -15.479 -3.085 0.559 1.00 88.31 136 ALA A O 1
ATOM 1107 N N . SER A 1 137 ? -14.563 -1.087 0.953 1.00 89.00 137 SER A N 1
ATOM 1108 C CA . SER A 1 137 ? -13.950 -0.954 -0.354 1.00 89.00 137 SER A CA 1
ATOM 1109 C C . SER A 1 137 ? -12.434 -0.890 -0.216 1.00 89.00 137 SER A C 1
ATOM 1111 O O . SER A 1 137 ? -11.912 -0.307 0.734 1.00 89.00 137 SER A O 1
ATOM 1113 N N . ALA A 1 138 ? -11.701 -1.519 -1.131 1.00 89.31 138 ALA A N 1
ATOM 1114 C CA . ALA A 1 138 ? -10.246 -1.509 -1.099 1.00 89.31 138 ALA A CA 1
ATOM 1115 C C . ALA A 1 138 ? -9.628 -1.386 -2.488 1.00 89.31 138 ALA A C 1
ATOM 1117 O O . ALA A 1 138 ? -10.180 -1.824 -3.498 1.00 89.31 138 ALA A O 1
ATOM 1118 N N . TYR A 1 139 ? -8.428 -0.818 -2.529 1.00 87.25 139 TYR A N 1
ATOM 1119 C CA . TYR A 1 139 ? -7.594 -0.794 -3.725 1.00 87.25 139 TYR A CA 1
ATOM 1120 C C . TYR A 1 139 ? -6.113 -0.738 -3.346 1.00 87.25 139 TYR A C 1
ATOM 1122 O O . TYR A 1 139 ? -5.733 -0.254 -2.275 1.00 87.25 139 TYR A O 1
ATOM 1130 N N . VAL A 1 140 ? -5.256 -1.229 -4.243 1.00 83.62 140 VAL A N 1
ATOM 1131 C CA . VAL A 1 140 ? -3.801 -1.156 -4.072 1.00 83.62 140 VAL A CA 1
ATOM 1132 C C . VAL A 1 140 ? -3.271 0.063 -4.814 1.00 83.62 140 VAL A C 1
ATOM 1134 O O . VAL A 1 140 ? -3.412 0.185 -6.030 1.00 83.62 140 VAL A O 1
ATOM 1137 N N . SER A 1 141 ? -2.611 0.959 -4.090 1.00 80.62 141 SER A N 1
ATOM 1138 C CA . SER A 1 141 ? -1.861 2.060 -4.676 1.00 80.62 141 SER A CA 1
ATOM 1139 C C . SER A 1 141 ? -0.439 1.606 -5.001 1.00 80.62 141 SER A C 1
ATOM 1141 O O . SER A 1 141 ? 0.241 0.956 -4.209 1.00 80.62 141 SER A O 1
ATOM 1143 N N . ARG A 1 142 ? 0.027 1.932 -6.208 1.00 75.75 142 ARG A N 1
ATOM 1144 C CA . ARG A 1 142 ? 1.411 1.707 -6.638 1.00 75.75 142 ARG A CA 1
ATOM 1145 C C . ARG A 1 142 ? 2.086 3.056 -6.793 1.00 75.75 142 ARG A C 1
ATOM 1147 O O . ARG A 1 142 ? 1.558 3.927 -7.481 1.00 75.75 142 ARG A O 1
ATOM 1154 N N . PHE A 1 143 ? 3.275 3.197 -6.226 1.00 72.00 143 PHE A N 1
ATOM 1155 C CA . PHE A 1 143 ? 4.052 4.424 -6.331 1.00 72.00 143 PHE A CA 1
ATOM 1156 C C . PHE A 1 143 ? 5.217 4.220 -7.287 1.00 72.00 143 PHE A C 1
ATOM 1158 O O . PHE A 1 143 ? 6.034 3.308 -7.121 1.00 72.00 143 PHE A O 1
ATOM 1165 N N . TYR A 1 144 ? 5.229 5.048 -8.331 1.00 57.50 144 TYR A N 1
ATOM 1166 C CA . TYR A 1 144 ? 6.284 5.080 -9.326 1.00 57.50 144 TYR A CA 1
ATOM 1167 C C . TYR A 1 144 ? 6.306 6.445 -10.028 1.00 57.50 144 TYR A C 1
ATOM 1169 O O . TYR A 1 144 ? 5.488 6.717 -10.907 1.00 57.50 144 TYR A O 1
ATOM 1177 N N . ARG A 1 145 ? 7.239 7.318 -9.652 1.00 50.06 145 ARG A N 1
ATOM 1178 C CA . ARG A 1 145 ? 7.553 8.550 -10.392 1.00 50.06 145 ARG A CA 1
ATOM 1179 C C . ARG A 1 145 ? 9.076 8.695 -10.457 1.00 50.06 145 ARG A C 1
ATOM 1181 O O . ARG A 1 145 ? 9.774 7.951 -9.780 1.00 50.06 145 ARG A O 1
ATOM 1188 N N . GLY A 1 146 ? 9.592 9.543 -11.347 1.00 46.25 146 GLY A N 1
ATOM 1189 C CA . GLY A 1 146 ? 11.030 9.757 -11.519 1.00 46.25 146 GLY A CA 1
ATOM 1190 C C . GLY A 1 146 ? 11.443 11.220 -11.340 1.00 46.25 146 GLY A C 1
ATOM 1191 O O . GLY A 1 146 ? 10.823 12.093 -11.946 1.00 46.25 146 GLY A O 1
ATOM 1192 N N . LYS A 1 147 ? 12.548 11.392 -10.589 1.00 42.81 147 LYS A N 1
ATOM 1193 C CA . LYS A 1 147 ? 13.381 12.575 -10.255 1.00 42.81 147 LYS A CA 1
ATOM 1194 C C . LYS A 1 147 ? 12.808 13.603 -9.260 1.00 42.81 147 LYS A C 1
ATOM 1196 O O . LYS A 1 147 ? 11.953 14.393 -9.632 1.00 42.81 147 LYS A O 1
ATOM 1201 N N . GLU A 1 148 ? 13.375 13.656 -8.043 1.00 36.22 148 GLU A N 1
ATOM 1202 C CA . GLU A 1 148 ? 14.373 14.645 -7.536 1.00 36.22 148 GLU A CA 1
ATOM 1203 C C . GLU A 1 148 ? 14.691 14.380 -6.032 1.00 36.22 148 GLU A C 1
ATOM 1205 O O . GLU A 1 148 ? 13.921 13.721 -5.333 1.00 36.22 148 GLU A O 1
ATOM 1210 N N . LEU A 1 149 ? 15.880 14.786 -5.562 1.00 42.25 149 LEU A N 1
ATOM 1211 C CA . LEU A 1 149 ? 16.576 14.317 -4.343 1.00 42.25 149 LEU A CA 1
ATOM 1212 C C . LEU A 1 149 ? 16.049 14.897 -3.017 1.00 42.25 149 LEU A C 1
ATOM 1214 O O . LEU A 1 149 ? 15.676 16.059 -2.960 1.00 42.25 149 LEU A O 1
ATOM 1218 N N . MET A 1 150 ? 16.168 14.120 -1.932 1.00 29.84 150 MET A N 1
ATOM 1219 C CA . MET A 1 150 ? 17.043 14.402 -0.772 1.00 29.84 150 MET A CA 1
ATOM 1220 C C . MET A 1 150 ? 16.984 13.221 0.207 1.00 29.84 150 MET A C 1
ATOM 1222 O O . MET A 1 150 ? 15.931 12.613 0.394 1.00 29.84 150 MET A O 1
ATOM 1226 N N . GLY A 1 151 ? 18.135 12.882 0.793 1.00 28.70 151 GLY A N 1
ATOM 1227 C CA . GLY A 1 151 ? 18.318 11.713 1.650 1.00 28.70 151 GLY A CA 1
ATOM 1228 C C . GLY A 1 151 ? 18.736 12.056 3.077 1.00 28.70 151 GLY A C 1
ATOM 1229 O O . GLY A 1 151 ? 19.372 13.074 3.336 1.00 28.70 151 GLY A O 1
ATOM 1230 N N . GLY A 1 152 ? 18.427 11.127 3.976 1.00 29.50 152 GLY A N 1
ATOM 1231 C CA . GLY A 1 152 ? 18.962 11.015 5.326 1.00 29.50 152 GLY A CA 1
ATOM 1232 C C . GLY A 1 152 ? 18.593 9.638 5.878 1.00 29.50 152 GLY A C 1
ATOM 1233 O O . GLY A 1 152 ? 17.465 9.193 5.702 1.00 29.50 152 GLY A O 1
ATOM 1234 N N . PHE A 1 153 ? 19.540 8.938 6.503 1.00 34.22 153 PHE A N 1
ATOM 1235 C CA . PHE A 1 153 ? 19.254 7.720 7.264 1.00 34.22 153 PHE A CA 1
ATOM 1236 C C . PHE A 1 153 ? 19.212 8.068 8.745 1.00 34.22 153 PHE A C 1
ATOM 1238 O O . PHE A 1 153 ? 20.154 8.660 9.272 1.00 34.22 153 PHE A O 1
ATOM 1245 N N . GLN A 1 154 ? 18.152 7.641 9.422 1.00 37.22 154 GLN A N 1
ATOM 1246 C CA . GLN A 1 154 ? 18.036 7.726 10.869 1.00 37.22 154 GLN A CA 1
ATOM 1247 C C . GLN A 1 154 ? 17.743 6.330 11.410 1.00 37.22 154 GLN A C 1
ATOM 1249 O O . GLN A 1 154 ? 16.929 5.597 10.856 1.00 37.22 154 GLN A O 1
ATOM 1254 N N . HIS A 1 155 ? 18.437 5.931 12.473 1.00 35.22 155 HIS A N 1
ATOM 1255 C CA . HIS A 1 155 ? 18.120 4.698 13.182 1.00 35.22 155 HIS A CA 1
ATOM 1256 C C . HIS A 1 155 ? 16.826 4.914 13.973 1.00 35.22 155 HIS A C 1
ATOM 1258 O O . HIS A 1 155 ? 16.850 5.547 15.027 1.00 35.22 155 HIS A O 1
ATOM 1264 N N . ARG A 1 156 ? 15.699 4.419 13.451 1.00 52.66 156 ARG A N 1
ATOM 1265 C CA . ARG A 1 156 ? 14.387 4.478 14.107 1.00 52.66 156 ARG A CA 1
ATOM 1266 C C . ARG A 1 156 ? 13.996 3.078 14.578 1.00 52.66 156 ARG A C 1
ATOM 1268 O O . ARG A 1 156 ? 14.319 2.081 13.938 1.00 52.66 156 ARG A O 1
ATOM 1275 N N . ILE A 1 157 ? 13.343 3.010 15.735 1.00 54.53 157 ILE A N 1
ATOM 1276 C CA . ILE A 1 157 ? 12.827 1.759 16.321 1.00 54.53 157 ILE A CA 1
ATOM 1277 C C . ILE A 1 157 ? 11.407 1.464 15.800 1.00 54.53 157 ILE A C 1
ATOM 1279 O O . ILE A 1 157 ? 10.997 0.307 15.734 1.00 54.53 157 ILE A O 1
ATOM 1283 N N . ASN A 1 158 ? 10.675 2.504 15.391 1.00 60.84 158 ASN A N 1
ATOM 1284 C CA . ASN A 1 158 ? 9.344 2.418 14.796 1.00 60.84 158 ASN A CA 1
ATOM 1285 C C . ASN A 1 158 ? 9.403 2.856 13.323 1.00 60.84 158 ASN A C 1
ATOM 1287 O O . ASN A 1 158 ? 9.810 3.985 13.038 1.00 60.84 158 ASN A O 1
ATOM 1291 N N . GLU A 1 159 ? 8.998 1.953 12.428 1.00 73.75 159 GLU A N 1
ATOM 1292 C CA . GLU A 1 159 ? 8.990 2.111 10.963 1.00 73.75 159 GLU A CA 1
ATOM 1293 C C . GLU A 1 159 ? 7.577 1.892 10.383 1.00 73.75 159 GLU A C 1
ATOM 1295 O O . GLU A 1 159 ? 7.402 1.583 9.200 1.00 73.75 159 GLU A O 1
ATOM 1300 N N . ASN A 1 160 ? 6.545 2.035 11.223 1.00 74.81 160 ASN A N 1
ATOM 1301 C CA . ASN A 1 160 ? 5.148 1.957 10.812 1.00 74.81 160 ASN A CA 1
ATOM 1302 C C . ASN A 1 160 ? 4.794 3.093 9.842 1.00 74.81 160 ASN A C 1
ATOM 1304 O O . ASN A 1 160 ? 4.995 4.270 10.138 1.00 74.81 160 ASN A O 1
ATOM 1308 N N . LYS A 1 161 ? 4.215 2.728 8.695 1.00 85.69 161 LYS A N 1
ATOM 1309 C CA . LYS A 1 161 ? 3.811 3.638 7.613 1.00 85.69 161 LYS A CA 1
ATOM 1310 C C . LYS A 1 161 ? 2.343 3.411 7.308 1.00 85.69 161 LYS A C 1
ATOM 1312 O O . LYS A 1 161 ? 1.982 2.705 6.367 1.00 85.69 161 LYS A O 1
ATOM 1317 N N . PHE A 1 162 ? 1.507 3.977 8.162 1.00 88.44 162 PHE A N 1
ATOM 1318 C CA . PHE A 1 162 ? 0.065 3.871 8.048 1.00 88.44 162 PHE A CA 1
ATOM 1319 C C . PHE A 1 162 ? -0.599 5.194 8.408 1.00 88.44 162 PHE A C 1
ATOM 1321 O O . PHE A 1 162 ? -0.008 6.026 9.095 1.00 88.44 162 PHE A O 1
ATOM 1328 N N . VAL A 1 163 ? -1.812 5.377 7.907 1.00 89.56 163 VAL A N 1
ATOM 1329 C CA . VAL A 1 163 ? -2.708 6.472 8.267 1.00 89.56 163 VAL A CA 1
ATOM 1330 C C . VAL A 1 163 ? -4.070 5.876 8.541 1.00 89.56 163 VAL A C 1
ATOM 1332 O O . VAL A 1 163 ? -4.491 4.955 7.845 1.00 89.56 163 VAL A O 1
ATOM 1335 N N . VAL A 1 164 ? -4.729 6.408 9.559 1.00 90.62 164 VAL A N 1
ATOM 1336 C CA . VAL A 1 164 ? -6.094 6.053 9.922 1.00 90.62 164 VAL A CA 1
ATOM 1337 C C . VAL A 1 164 ? -6.920 7.335 9.920 1.00 90.62 164 VAL A C 1
ATOM 1339 O O . VAL A 1 164 ? -6.437 8.383 10.352 1.00 90.62 164 VAL A O 1
ATOM 1342 N N . THR A 1 165 ? -8.123 7.256 9.372 1.00 90.06 165 THR A N 1
ATOM 1343 C CA . THR A 1 165 ? -9.170 8.281 9.420 1.00 90.06 165 THR A CA 1
ATOM 1344 C C . THR A 1 165 ? -10.404 7.684 10.091 1.00 90.06 165 THR A C 1
ATOM 1346 O O . THR A 1 165 ? -10.406 6.508 10.446 1.00 90.06 165 THR A O 1
ATOM 1349 N N . ASP A 1 166 ? -11.472 8.470 10.204 1.00 86.62 166 ASP A N 1
ATOM 1350 C CA . ASP A 1 166 ? -12.725 8.037 10.832 1.00 86.62 166 ASP A CA 1
ATOM 1351 C C . ASP A 1 166 ? -13.328 6.770 10.193 1.00 86.62 166 ASP A C 1
ATOM 1353 O O . ASP A 1 166 ? -14.002 6.006 10.873 1.00 86.62 166 ASP A O 1
ATOM 1357 N N . ASN A 1 167 ? -13.081 6.525 8.900 1.00 89.38 167 ASN A N 1
ATOM 1358 C CA . ASN A 1 167 ? -13.653 5.395 8.156 1.00 89.38 167 ASN A CA 1
ATOM 1359 C C . ASN A 1 167 ? -12.672 4.677 7.215 1.00 89.38 167 ASN A C 1
ATOM 1361 O O . ASN A 1 167 ? -13.086 3.818 6.436 1.00 89.38 167 ASN A O 1
ATOM 1365 N N . ALA A 1 168 ? -11.388 5.034 7.213 1.00 91.81 168 ALA A N 1
ATOM 1366 C CA . ALA A 1 168 ? -10.432 4.459 6.279 1.00 91.81 168 ALA A CA 1
ATOM 1367 C C . ALA A 1 168 ? -9.040 4.288 6.876 1.00 91.81 168 ALA A C 1
ATOM 1369 O O . ALA A 1 168 ? -8.598 4.997 7.777 1.00 91.81 168 ALA A O 1
ATOM 1370 N N . VAL A 1 169 ? -8.318 3.336 6.304 1.00 92.81 169 VAL A N 1
ATOM 1371 C CA . VAL A 1 169 ? -6.944 3.002 6.639 1.00 92.81 169 VAL A CA 1
ATOM 1372 C C . VAL A 1 169 ? -6.125 2.974 5.360 1.00 92.81 169 VAL A C 1
ATOM 1374 O O . VAL A 1 169 ? -6.516 2.386 4.351 1.00 92.81 169 VAL A O 1
ATOM 1377 N N . TYR A 1 170 ? -4.926 3.533 5.438 1.00 92.50 170 TYR A N 1
ATOM 1378 C CA . TYR A 1 170 ? -3.854 3.304 4.483 1.00 92.50 170 TYR A CA 1
ATOM 1379 C C . TYR A 1 170 ? -2.678 2.626 5.181 1.00 92.50 170 TYR A C 1
ATOM 1381 O O . TYR A 1 170 ? -2.241 3.094 6.227 1.00 92.50 170 TYR A O 1
ATOM 1389 N N . ILE A 1 171 ? -2.107 1.587 4.573 1.00 90.56 171 ILE A N 1
ATOM 1390 C CA . ILE A 1 171 ? -0.813 1.012 4.968 1.00 90.56 171 ILE A CA 1
ATOM 1391 C C . ILE A 1 171 ? 0.059 0.922 3.728 1.00 90.56 171 ILE A C 1
ATOM 1393 O O . ILE A 1 171 ? -0.368 0.384 2.710 1.00 90.56 171 ILE A O 1
ATOM 1397 N N . GLY A 1 172 ? 1.298 1.395 3.807 1.00 87.69 172 GLY A N 1
ATOM 1398 C CA . GLY A 1 172 ? 2.217 1.340 2.678 1.00 87.69 172 GLY A CA 1
ATOM 1399 C C . GLY A 1 172 ? 3.655 1.065 3.068 1.00 87.69 172 GLY A C 1
ATOM 1400 O O . GLY A 1 172 ? 3.999 0.910 4.236 1.00 87.69 172 GLY A O 1
ATOM 1401 N N . ASN A 1 173 ? 4.510 1.002 2.050 1.00 85.94 173 ASN A N 1
ATOM 1402 C CA . ASN A 1 173 ? 5.934 0.729 2.238 1.00 85.94 173 ASN A CA 1
ATOM 1403 C C . ASN A 1 173 ? 6.813 1.992 2.307 1.00 85.94 173 ASN A C 1
ATOM 1405 O O . ASN A 1 173 ? 7.964 1.913 2.742 1.00 85.94 173 ASN A O 1
ATOM 1409 N N . LEU A 1 174 ? 6.295 3.136 1.851 1.00 82.06 174 LEU A N 1
ATOM 1410 C CA . LEU A 1 174 ? 7.036 4.393 1.702 1.00 82.06 174 LEU A CA 1
ATOM 1411 C C . LEU A 1 174 ? 6.742 5.359 2.852 1.00 82.06 174 LEU A C 1
ATOM 1413 O O . LEU A 1 174 ? 5.605 5.419 3.326 1.00 82.06 174 LEU A O 1
ATOM 1417 N N . ASP A 1 175 ? 7.752 6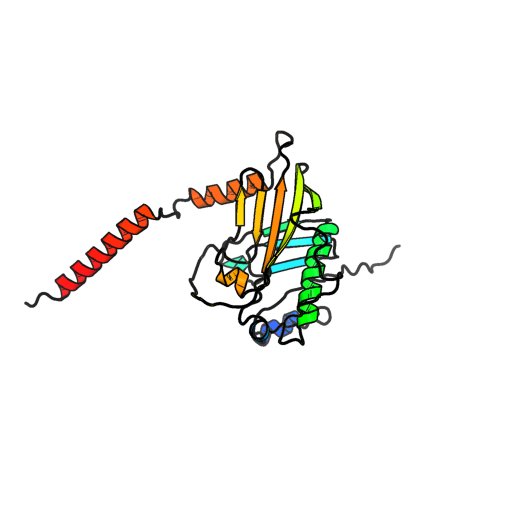.119 3.284 1.00 80.69 175 ASP A N 1
ATOM 1418 C CA . ASP A 1 175 ? 7.514 7.235 4.202 1.00 80.69 175 ASP A CA 1
ATOM 1419 C C . ASP A 1 175 ? 6.740 8.355 3.500 1.00 80.69 175 ASP A C 1
ATOM 1421 O O . ASP A 1 175 ? 6.752 8.490 2.274 1.00 80.69 175 ASP A O 1
ATOM 1425 N N . TRP A 1 176 ? 6.094 9.203 4.297 1.00 76.75 176 TRP A N 1
ATOM 1426 C CA . TRP A 1 176 ? 5.304 10.342 3.830 1.00 76.75 176 TRP A CA 1
ATOM 1427 C C . TRP A 1 176 ? 6.199 11.530 3.452 1.00 76.75 176 TRP A C 1
ATOM 1429 O O . TRP A 1 176 ? 6.075 12.631 3.981 1.00 76.75 176 TRP A O 1
ATOM 1439 N N . ALA A 1 177 ? 7.135 11.289 2.538 1.00 78.56 177 ALA A N 1
ATOM 1440 C CA . ALA A 1 177 ? 8.047 12.283 2.001 1.00 78.56 177 ALA A CA 1
ATOM 1441 C C . ALA A 1 177 ? 7.949 12.294 0.476 1.00 78.56 177 ALA A C 1
ATOM 1443 O O . ALA A 1 177 ? 7.955 11.246 -0.169 1.00 78.56 177 ALA A O 1
ATOM 1444 N N . GLY A 1 178 ? 7.898 13.487 -0.123 1.00 70.25 178 GLY A N 1
ATOM 1445 C CA . GLY A 1 178 ? 7.796 13.623 -1.580 1.00 70.25 178 GLY A CA 1
ATOM 1446 C C . GLY A 1 178 ? 8.899 12.865 -2.329 1.00 70.25 178 GLY A C 1
ATOM 1447 O O . GLY A 1 178 ? 8.624 12.236 -3.348 1.00 70.25 178 GLY A O 1
ATOM 1448 N N . SER A 1 179 ? 10.120 12.846 -1.784 1.00 70.38 179 SER A N 1
ATOM 1449 C CA . SER A 1 179 ? 11.266 12.122 -2.347 1.00 70.38 179 SER A CA 1
ATOM 1450 C C . SER A 1 179 ? 11.102 10.598 -2.328 1.00 70.38 179 SER A C 1
ATOM 1452 O O . SER A 1 179 ? 11.615 9.931 -3.227 1.00 70.38 179 SER A O 1
ATOM 1454 N N . GLU A 1 180 ? 10.372 10.042 -1.361 1.00 77.25 180 GLU A N 1
ATOM 1455 C CA . GLU A 1 180 ? 10.112 8.603 -1.273 1.00 77.25 180 GLU A CA 1
ATOM 1456 C C . GLU A 1 180 ? 9.156 8.162 -2.380 1.00 77.25 180 GLU A C 1
ATOM 1458 O O . GLU A 1 180 ? 9.469 7.247 -3.141 1.00 77.25 180 GLU A O 1
ATOM 1463 N N . PHE A 1 181 ? 8.049 8.883 -2.567 1.00 75.31 181 PHE A N 1
ATOM 1464 C CA . PHE A 1 181 ? 7.109 8.627 -3.663 1.00 75.31 181 PHE A CA 1
ATOM 1465 C C . PHE A 1 181 ? 7.705 8.913 -5.052 1.00 75.31 181 PHE A C 1
ATOM 1467 O O . PHE A 1 181 ? 7.271 8.327 -6.046 1.00 75.31 181 PHE A O 1
ATOM 1474 N N . ALA A 1 182 ? 8.679 9.827 -5.132 1.00 69.19 182 ALA A N 1
ATOM 1475 C CA . ALA A 1 182 ? 9.270 10.283 -6.389 1.00 69.19 182 ALA A CA 1
ATOM 1476 C C . ALA A 1 182 ? 10.494 9.492 -6.861 1.00 69.19 182 ALA A C 1
ATOM 1478 O O . ALA A 1 182 ? 10.874 9.640 -8.020 1.00 69.19 182 ALA A O 1
ATOM 1479 N N . ASN A 1 183 ? 11.143 8.710 -5.993 1.00 72.00 183 ASN A N 1
ATOM 1480 C CA . ASN A 1 183 ? 12.368 7.990 -6.355 1.00 72.00 183 ASN A CA 1
ATOM 1481 C C . ASN A 1 183 ? 12.291 6.490 -6.051 1.00 72.00 183 ASN A C 1
ATOM 1483 O O . ASN A 1 183 ? 12.973 5.701 -6.711 1.00 72.00 183 ASN A O 1
ATOM 1487 N N . ASN A 1 184 ? 11.476 6.074 -5.079 1.00 79.75 184 ASN A N 1
ATOM 1488 C CA . ASN A 1 184 ? 11.392 4.680 -4.661 1.00 79.75 184 ASN A CA 1
ATOM 1489 C C . ASN A 1 184 ? 10.156 3.993 -5.250 1.00 79.75 184 ASN A C 1
ATOM 1491 O O . ASN A 1 184 ? 9.138 4.616 -5.543 1.00 79.75 184 ASN A O 1
ATOM 1495 N N . ALA A 1 185 ? 10.260 2.677 -5.429 1.00 82.50 185 ALA A N 1
ATOM 1496 C CA . ALA A 1 185 ? 9.148 1.839 -5.857 1.00 82.50 185 ALA A CA 1
ATOM 1497 C C . ALA A 1 185 ? 8.531 1.132 -4.646 1.00 82.50 185 ALA A C 1
ATOM 1499 O O . ALA A 1 185 ? 9.200 0.346 -3.965 1.00 82.50 185 ALA A O 1
ATOM 1500 N N . GLY A 1 186 ? 7.245 1.379 -4.415 1.00 85.88 186 GLY A N 1
ATOM 1501 C CA . GLY A 1 186 ? 6.484 0.839 -3.291 1.00 85.88 186 GLY A CA 1
ATOM 1502 C C . GLY A 1 186 ? 5.035 0.546 -3.665 1.00 85.88 186 GLY A C 1
ATOM 1503 O O . GLY A 1 186 ? 4.546 0.984 -4.713 1.00 85.88 186 GLY A O 1
ATOM 1504 N N . ALA A 1 187 ? 4.345 -0.156 -2.774 1.00 87.81 187 ALA A N 1
ATOM 1505 C CA . ALA A 1 187 ? 2.906 -0.334 -2.818 1.00 87.81 187 ALA A CA 1
ATOM 1506 C C . ALA A 1 187 ? 2.273 0.123 -1.495 1.00 87.81 187 ALA A C 1
ATOM 1508 O O . ALA A 1 187 ? 2.942 0.251 -0.464 1.00 87.81 187 ALA A O 1
ATOM 1509 N N . GLY A 1 188 ? 0.976 0.381 -1.537 1.00 90.25 188 GLY A N 1
ATOM 1510 C CA . GLY A 1 188 ? 0.150 0.576 -0.361 1.00 90.25 188 GLY A CA 1
ATOM 1511 C C . GLY A 1 188 ? -1.240 0.005 -0.578 1.00 90.25 188 GLY A C 1
ATOM 1512 O O . GLY A 1 188 ? -1.685 -0.171 -1.709 1.00 90.25 188 GLY A O 1
ATOM 1513 N N . LEU A 1 189 ? -1.911 -0.318 0.514 1.00 92.19 189 LEU A N 1
ATOM 1514 C CA . LEU A 1 189 ? -3.281 -0.794 0.543 1.00 92.19 189 LEU A CA 1
ATOM 1515 C C . LEU A 1 189 ? -4.136 0.271 1.216 1.00 92.19 189 LEU A C 1
ATOM 1517 O O . LEU A 1 189 ? -3.798 0.730 2.308 1.00 92.19 189 LEU A O 1
ATOM 1521 N N . VAL A 1 190 ? -5.221 0.651 0.549 1.00 92.56 190 VAL A N 1
ATOM 1522 C CA . VAL A 1 190 ? -6.277 1.489 1.118 1.00 92.56 190 VAL A CA 1
ATOM 1523 C C . VAL A 1 190 ? -7.487 0.606 1.366 1.00 92.56 190 VAL A C 1
ATOM 1525 O O . VAL A 1 190 ? -7.874 -0.154 0.478 1.00 92.56 190 VAL A O 1
ATOM 1528 N N . ILE A 1 191 ? -8.059 0.710 2.561 1.00 91.81 191 ILE A N 1
ATOM 1529 C CA . ILE A 1 191 ? -9.312 0.071 2.960 1.00 91.81 191 ILE A CA 1
ATOM 1530 C C . ILE A 1 191 ? -10.210 1.172 3.510 1.00 91.81 191 ILE A C 1
ATOM 1532 O O . ILE A 1 191 ? -9.787 1.918 4.386 1.00 91.81 191 ILE A O 1
ATOM 1536 N N . GLN A 1 192 ? -11.429 1.270 3.002 1.00 91.38 192 GLN A N 1
ATOM 1537 C CA . GLN A 1 192 ? -12.448 2.193 3.478 1.00 91.38 192 GLN A CA 1
ATOM 1538 C C . GLN A 1 192 ? -13.678 1.389 3.887 1.00 91.38 192 GLN A C 1
ATOM 1540 O O . GLN A 1 192 ? -14.234 0.671 3.061 1.00 91.38 192 GLN A O 1
ATOM 1545 N N . GLU A 1 193 ? -14.083 1.494 5.145 1.00 88.44 193 GLU A N 1
ATOM 1546 C CA . GLU A 1 193 ? -15.241 0.792 5.697 1.00 88.44 193 GLU A CA 1
ATOM 1547 C C . GLU A 1 193 ? -16.526 1.619 5.535 1.00 88.44 193 GLU A C 1
ATOM 1549 O O . GLU A 1 193 ? -16.507 2.851 5.455 1.00 88.44 193 GLU A O 1
ATOM 1554 N N . SER A 1 194 ? -17.652 0.916 5.431 1.00 82.56 194 SER A N 1
ATOM 1555 C CA . SER A 1 194 ? -18.997 1.486 5.420 1.00 82.56 194 SER A CA 1
ATOM 1556 C C . SER A 1 194 ? -19.464 1.804 6.840 1.00 82.56 194 SER A C 1
ATOM 1558 O O . SER A 1 194 ? -19.175 1.063 7.771 1.00 82.56 194 SER A O 1
ATOM 1560 N N . GLU A 1 195 ? -20.277 2.849 6.991 1.00 72.88 195 GLU A N 1
ATOM 1561 C CA . GLU A 1 195 ? -20.861 3.263 8.277 1.00 72.88 195 GLU A CA 1
ATOM 1562 C C . GLU A 1 195 ? -21.820 2.218 8.889 1.00 72.88 195 GLU A C 1
ATOM 1564 O O . GLU A 1 195 ? -22.153 2.302 10.070 1.00 72.88 195 GLU A O 1
ATOM 1569 N N . ASN A 1 196 ? -22.244 1.207 8.119 1.00 64.69 196 ASN A N 1
ATOM 1570 C CA . ASN A 1 196 ? -23.129 0.126 8.568 1.00 64.69 196 ASN A CA 1
ATOM 1571 C C . ASN A 1 196 ? -22.387 -0.932 9.407 1.00 64.69 196 ASN A C 1
ATOM 1573 O O . ASN A 1 196 ? -22.379 -2.122 9.076 1.00 64.69 196 ASN A O 1
ATOM 1577 N N . HIS A 1 197 ? -21.767 -0.514 10.508 1.00 61.94 197 HIS A N 1
ATOM 1578 C CA . HIS A 1 197 ? -21.142 -1.441 11.443 1.00 61.94 197 HIS A CA 1
ATOM 1579 C C . HIS A 1 197 ? -22.202 -2.260 12.184 1.00 61.94 197 HIS A C 1
ATOM 1581 O O . HIS A 1 197 ? -23.121 -1.722 12.803 1.00 61.94 197 HIS A O 1
ATOM 1587 N N . GLN A 1 198 ? -22.063 -3.588 12.142 1.00 60.28 198 GLN A N 1
ATOM 1588 C CA . GLN A 1 198 ? -22.819 -4.456 13.038 1.00 60.28 198 GLN A CA 1
ATOM 1589 C C . GLN A 1 198 ? -22.275 -4.291 14.458 1.00 60.28 198 GLN A C 1
ATOM 1591 O O . GLN A 1 198 ? -21.115 -4.600 14.731 1.00 60.28 198 GLN A O 1
ATOM 1596 N N . GLU A 1 199 ? -23.132 -3.804 15.349 1.00 57.56 199 GLU A N 1
ATOM 1597 C CA . GLU A 1 199 ? -22.829 -3.531 16.751 1.00 57.56 199 GLU A CA 1
ATOM 1598 C C . GLU A 1 199 ? -22.192 -4.765 17.431 1.00 57.56 199 GLU A C 1
ATOM 1600 O O . GLU A 1 199 ? -22.763 -5.859 17.430 1.00 57.56 199 GLU A O 1
ATOM 1605 N N . GLY A 1 200 ? -20.980 -4.604 17.983 1.00 63.12 200 GLY A N 1
ATOM 1606 C CA . GLY A 1 200 ? -20.285 -5.637 18.767 1.00 63.12 200 GLY A CA 1
ATOM 1607 C C . GLY A 1 200 ? -19.096 -6.357 18.109 1.00 63.12 200 GLY A C 1
ATOM 1608 O O . GLY A 1 200 ? -18.599 -7.321 18.698 1.00 63.12 200 GLY A O 1
ATOM 1609 N N . ARG A 1 201 ? -18.604 -5.932 16.933 1.00 67.00 201 ARG A N 1
ATOM 1610 C CA . ARG A 1 201 ? -17.345 -6.440 16.343 1.00 67.00 201 ARG A CA 1
ATOM 1611 C C . ARG A 1 201 ? -16.366 -5.321 16.007 1.00 67.00 201 ARG A C 1
ATOM 1613 O O . ARG A 1 201 ? -16.750 -4.370 15.342 1.00 67.00 201 ARG A O 1
ATOM 1620 N N . GLU A 1 202 ? -15.104 -5.511 16.400 1.00 73.88 202 GLU A N 1
ATOM 1621 C CA . GLU A 1 202 ? -14.028 -4.556 16.117 1.00 73.88 202 GLU A CA 1
ATOM 1622 C C . GLU A 1 202 ? -13.643 -4.540 14.633 1.00 73.88 202 GLU A C 1
ATOM 1624 O O . GLU A 1 202 ? -13.254 -5.564 14.048 1.00 73.88 202 GLU A O 1
ATOM 1629 N N . SER A 1 203 ? -13.701 -3.355 14.043 1.00 86.75 203 SER A N 1
ATOM 1630 C CA . SER A 1 203 ? -13.353 -3.109 12.652 1.00 86.75 203 SER A CA 1
ATOM 1631 C C . SER A 1 203 ? -11.843 -3.007 12.418 1.00 86.75 203 SER A C 1
ATOM 1633 O O . SER A 1 203 ? -11.059 -2.873 13.363 1.00 86.75 203 SER A O 1
ATOM 1635 N N . ILE A 1 204 ? -11.391 -3.080 11.157 1.00 88.00 204 ILE A N 1
ATOM 1636 C CA . ILE A 1 204 ? -9.952 -2.898 10.884 1.00 88.00 204 ILE A CA 1
ATOM 1637 C C . ILE A 1 204 ? -9.516 -1.453 11.148 1.00 88.00 204 ILE A C 1
ATOM 1639 O O . ILE A 1 204 ? -8.382 -1.228 11.580 1.00 88.00 204 ILE A O 1
ATOM 1643 N N . VAL A 1 205 ? -10.414 -0.487 10.917 1.00 89.69 205 VAL A N 1
ATOM 1644 C CA . VAL A 1 205 ? -10.197 0.925 11.250 1.00 89.69 205 VAL A CA 1
ATOM 1645 C C . VAL A 1 205 ? -10.032 1.066 12.761 1.00 89.69 205 VAL A C 1
ATOM 1647 O O . VAL A 1 205 ? -9.018 1.598 13.204 1.00 89.69 205 VAL A O 1
ATOM 1650 N N . GLU A 1 206 ? -10.936 0.496 13.560 1.00 89.06 206 GLU A N 1
ATOM 1651 C CA . GLU A 1 206 ? -10.873 0.539 15.027 1.00 89.06 206 GLU A CA 1
ATOM 1652 C C . GLU A 1 206 ? -9.600 -0.114 15.582 1.00 89.06 206 GLU A C 1
ATOM 1654 O O . GLU A 1 206 ? -8.915 0.477 16.418 1.00 89.06 206 GLU A O 1
ATOM 1659 N N . GLN A 1 207 ? -9.216 -1.291 15.074 1.00 90.38 207 GLN A N 1
ATOM 1660 C CA . GLN A 1 207 ? -7.992 -1.981 15.500 1.00 90.38 207 GLN A CA 1
ATOM 1661 C C . GLN A 1 207 ? -6.733 -1.141 15.245 1.00 90.38 207 GLN A C 1
ATOM 1663 O O . GLN A 1 207 ? -5.809 -1.109 16.067 1.00 90.38 207 GLN A O 1
ATOM 1668 N N . LEU A 1 208 ? -6.674 -0.454 14.102 1.00 90.88 208 LEU A N 1
ATOM 1669 C CA . LEU A 1 208 ? -5.524 0.374 13.744 1.00 90.88 208 LEU A CA 1
ATOM 1670 C C . LEU A 1 208 ? -5.545 1.736 14.434 1.00 90.88 208 LEU A C 1
ATOM 1672 O O . LEU A 1 208 ? -4.473 2.226 14.799 1.00 90.88 208 LEU A O 1
ATOM 1676 N N . THR A 1 209 ? -6.725 2.293 14.703 1.00 90.44 209 THR A N 1
ATOM 1677 C CA . THR A 1 209 ? -6.895 3.440 15.602 1.00 90.44 209 THR A CA 1
ATOM 1678 C C . THR A 1 209 ? -6.385 3.094 16.996 1.00 90.44 209 THR A C 1
ATOM 1680 O O . THR A 1 209 ? -5.531 3.804 17.518 1.00 90.44 209 THR A O 1
ATOM 1683 N N . ALA A 1 210 ? -6.773 1.948 17.561 1.00 89.69 210 ALA A N 1
ATOM 1684 C CA . ALA A 1 210 ? -6.291 1.508 18.868 1.00 89.69 210 ALA A CA 1
ATOM 1685 C C . ALA A 1 210 ? -4.763 1.313 18.888 1.00 89.69 210 ALA A C 1
ATOM 1687 O O . ALA A 1 210 ? -4.084 1.693 19.846 1.00 89.69 210 ALA A O 1
ATOM 1688 N N . ALA A 1 211 ? -4.184 0.761 17.814 1.00 88.88 211 ALA A N 1
ATOM 1689 C CA . ALA A 1 211 ? -2.735 0.635 17.681 1.00 88.88 211 ALA A CA 1
ATOM 1690 C C . ALA A 1 211 ? -2.027 2.001 17.609 1.00 88.88 211 ALA A C 1
ATOM 1692 O O . ALA A 1 211 ? -0.945 2.145 18.188 1.00 88.88 211 ALA A O 1
ATOM 1693 N N . PHE A 1 212 ? -2.626 2.979 16.920 1.00 87.81 212 PHE A N 1
ATOM 1694 C CA . PHE A 1 212 ? -2.150 4.360 16.868 1.00 87.81 212 PHE A CA 1
ATOM 1695 C C . PHE A 1 212 ? -2.239 5.032 18.239 1.00 87.81 212 PHE A C 1
ATOM 1697 O O . PHE A 1 212 ? -1.229 5.531 18.725 1.00 87.81 212 PHE A O 1
ATOM 1704 N N . GLU A 1 213 ? -3.399 5.004 18.892 1.00 88.12 213 GLU A N 1
ATOM 1705 C CA . GLU A 1 213 ? -3.633 5.651 20.186 1.00 88.12 213 GLU A CA 1
ATOM 1706 C C . GLU A 1 213 ? -2.739 5.080 21.283 1.00 88.12 213 GLU A C 1
ATOM 1708 O O . GLU A 1 213 ? -2.125 5.836 22.037 1.00 88.12 213 GLU A O 1
ATOM 1713 N N . ARG A 1 214 ? -2.574 3.752 21.325 1.00 86.50 214 ARG A N 1
ATOM 1714 C CA . ARG A 1 214 ? -1.636 3.088 22.239 1.00 86.50 214 ARG A CA 1
ATOM 1715 C C . ARG A 1 214 ? -0.223 3.652 22.102 1.00 86.50 214 ARG A C 1
ATOM 1717 O O . ARG A 1 214 ? 0.478 3.800 23.100 1.00 86.50 214 ARG A O 1
ATOM 1724 N N . ASP A 1 215 ? 0.213 3.917 20.874 1.00 81.38 215 ASP A N 1
ATOM 1725 C CA . ASP A 1 215 ? 1.545 4.444 20.594 1.00 81.38 215 ASP A CA 1
ATOM 1726 C C . ASP A 1 215 ? 1.613 5.952 20.875 1.00 81.38 215 ASP A C 1
ATOM 1728 O O . ASP A 1 215 ? 2.568 6.414 21.497 1.00 81.38 215 ASP A O 1
ATOM 1732 N N . TRP A 1 216 ? 0.585 6.701 20.474 1.00 82.62 216 TRP A N 1
ATOM 1733 C CA . TRP A 1 216 ? 0.479 8.150 20.621 1.00 82.62 216 TRP A CA 1
ATOM 1734 C C . TRP A 1 216 ? 0.441 8.582 22.087 1.00 82.62 216 TRP A C 1
ATOM 1736 O O . TRP A 1 216 ? 1.219 9.445 22.492 1.00 82.62 216 TRP A O 1
ATOM 1746 N N . PHE A 1 217 ? -0.382 7.926 22.904 1.00 82.69 217 PHE A N 1
ATOM 1747 C CA . PHE A 1 217 ? -0.502 8.185 24.341 1.00 82.69 217 PHE A CA 1
ATOM 1748 C C . PHE A 1 217 ? 0.520 7.411 25.187 1.00 82.69 217 PHE A C 1
ATOM 1750 O O . PHE A 1 217 ? 0.450 7.424 26.417 1.00 82.69 217 PHE A O 1
ATOM 1757 N N . SER A 1 218 ? 1.483 6.732 24.555 1.00 77.19 218 SER A N 1
ATOM 1758 C CA . SER A 1 218 ? 2.531 6.009 25.273 1.00 77.19 218 SER A CA 1
ATOM 1759 C C . SER A 1 218 ? 3.468 6.963 26.035 1.00 77.19 218 SER A C 1
ATOM 1761 O O . SER A 1 218 ? 3.706 8.092 25.595 1.00 77.19 218 SER A O 1
ATOM 1763 N N . PRO A 1 219 ? 4.112 6.505 27.127 1.00 71.81 219 PRO A N 1
ATOM 1764 C CA . PRO A 1 219 ? 5.106 7.303 27.853 1.00 71.81 219 PRO A CA 1
ATOM 1765 C C . PRO A 1 219 ? 6.386 7.579 27.042 1.00 71.81 219 PRO A C 1
ATOM 1767 O O . PRO A 1 219 ? 7.258 8.312 27.501 1.00 71.81 219 PRO A O 1
ATOM 1770 N N . TYR A 1 220 ? 6.524 6.982 25.854 1.00 72.12 220 TYR A N 1
ATOM 1771 C CA . TYR A 1 220 ? 7.661 7.186 24.955 1.00 72.12 220 TYR A CA 1
ATOM 1772 C C . TYR A 1 220 ? 7.425 8.321 23.948 1.00 72.12 220 TYR A C 1
ATOM 1774 O O . TYR A 1 220 ? 8.356 8.705 23.235 1.00 72.12 220 TYR A O 1
ATOM 1782 N N . THR A 1 221 ? 6.208 8.867 23.880 1.00 68.31 221 THR A N 1
ATOM 1783 C CA . THR A 1 221 ? 5.887 10.003 23.017 1.00 68.31 221 THR A CA 1
ATOM 1784 C C . THR A 1 221 ? 6.406 11.297 23.631 1.00 68.31 221 THR A C 1
ATOM 1786 O 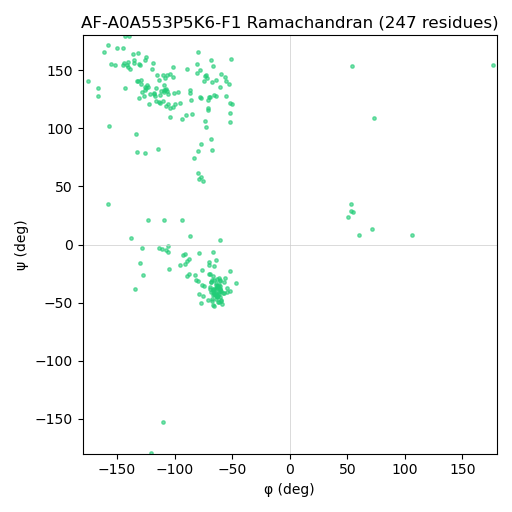O . THR A 1 221 ? 6.075 11.652 24.760 1.00 68.31 221 THR A O 1
ATOM 1789 N N . ILE A 1 222 ? 7.199 12.045 22.862 1.00 67.19 222 ILE A N 1
ATOM 1790 C CA . ILE A 1 222 ? 7.664 13.381 23.242 1.00 67.19 222 ILE A CA 1
ATOM 1791 C C . ILE A 1 222 ? 6.921 14.398 22.379 1.00 67.19 222 ILE A C 1
ATOM 1793 O O . ILE A 1 222 ? 7.056 14.397 21.156 1.00 67.19 222 ILE A O 1
ATOM 1797 N N . SER A 1 223 ? 6.154 15.287 23.014 1.00 67.44 223 SER A N 1
ATOM 1798 C CA . SER A 1 223 ? 5.523 16.413 22.318 1.00 67.44 223 SER A CA 1
ATOM 1799 C C . SER A 1 223 ? 6.586 17.311 21.683 1.00 67.44 223 SER A C 1
ATOM 1801 O O . SER A 1 223 ? 7.565 17.670 22.335 1.00 67.44 223 SER A O 1
ATOM 1803 N N . LEU A 1 224 ? 6.380 17.730 20.432 1.00 62.84 224 LEU A N 1
ATOM 1804 C CA . LEU A 1 224 ? 7.319 18.603 19.717 1.00 62.84 224 LEU A CA 1
ATOM 1805 C C . LEU A 1 224 ? 7.525 19.955 20.418 1.00 62.84 224 LEU A C 1
ATOM 1807 O O . LEU A 1 224 ? 8.630 20.490 20.384 1.00 62.84 224 LEU A O 1
ATOM 1811 N N . GLN A 1 225 ? 6.506 20.470 21.112 1.00 63.31 225 GLN A N 1
ATOM 1812 C CA . GLN A 1 225 ? 6.622 21.695 21.912 1.00 63.31 225 GLN A CA 1
ATOM 1813 C C . GLN A 1 225 ? 7.522 21.485 23.141 1.00 63.31 225 GLN A C 1
ATOM 1815 O O . GLN A 1 225 ? 8.373 22.317 23.452 1.00 63.31 225 GLN A O 1
ATOM 1820 N N . ALA A 1 226 ? 7.396 20.336 23.809 1.00 59.22 226 ALA A N 1
ATOM 1821 C CA . ALA A 1 226 ? 8.279 19.966 24.913 1.00 59.22 226 ALA A CA 1
ATOM 1822 C C . ALA A 1 226 ? 9.707 19.669 24.415 1.00 59.22 226 ALA A C 1
ATOM 1824 O O . ALA A 1 226 ? 10.679 20.046 25.066 1.00 59.22 226 ALA A O 1
ATOM 1825 N N . ALA A 1 227 ? 9.843 19.064 23.231 1.00 58.66 227 ALA A N 1
ATOM 1826 C CA . ALA 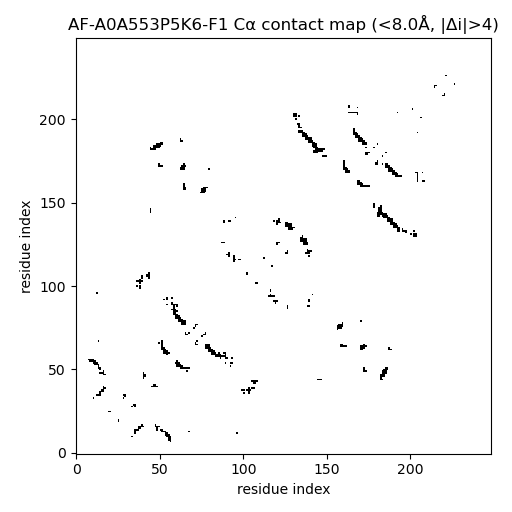A 1 227 ? 11.125 18.798 22.589 1.00 58.66 227 ALA A CA 1
ATOM 1827 C C . ALA A 1 227 ? 11.854 20.088 22.194 1.00 58.66 227 ALA A C 1
ATOM 1829 O O . ALA A 1 227 ? 13.068 20.156 22.370 1.00 58.66 227 ALA A O 1
ATOM 1830 N N . SER A 1 228 ? 11.152 21.123 21.712 1.00 61.28 228 SER A N 1
ATOM 1831 C CA . SER A 1 228 ? 11.778 22.419 21.422 1.00 61.28 228 SER A CA 1
ATOM 1832 C C . SER A 1 228 ? 12.328 23.084 22.681 1.00 61.28 228 SER A C 1
ATOM 1834 O O . SER A 1 228 ? 13.455 23.573 22.663 1.00 61.28 228 SER A O 1
ATOM 1836 N N . THR A 1 229 ? 11.591 23.029 23.794 1.00 64.94 229 THR A N 1
ATOM 1837 C CA . THR A 1 229 ? 12.040 23.583 25.079 1.00 64.94 229 THR A CA 1
ATOM 1838 C C . THR A 1 229 ? 13.217 22.788 25.641 1.00 64.94 229 THR A C 1
ATOM 1840 O O . THR A 1 229 ? 14.250 23.368 25.964 1.00 64.94 229 THR A O 1
ATOM 1843 N N . ALA A 1 230 ? 13.124 21.456 25.650 1.00 63.00 230 ALA A N 1
ATOM 1844 C CA . ALA A 1 230 ? 14.200 20.578 26.104 1.00 63.00 230 ALA A CA 1
ATOM 1845 C C . ALA A 1 230 ? 15.462 20.689 25.228 1.00 63.00 230 ALA A C 1
ATOM 1847 O O . ALA A 1 230 ? 16.582 20.641 25.738 1.00 63.00 230 ALA A O 1
ATOM 1848 N N . LEU A 1 231 ? 15.311 20.876 23.911 1.00 65.19 231 LEU A N 1
ATOM 1849 C CA . LEU A 1 231 ? 16.426 21.109 22.993 1.00 65.19 231 LEU A CA 1
ATOM 1850 C C . LEU A 1 231 ? 17.091 22.458 23.277 1.00 65.19 231 LEU A C 1
ATOM 1852 O O . LEU A 1 231 ? 18.321 22.518 23.339 1.00 65.19 231 LEU A O 1
ATOM 1856 N N . GLN A 1 232 ? 16.298 23.508 23.501 1.00 71.06 232 GLN A N 1
ATOM 1857 C CA . GLN A 1 232 ? 16.799 24.830 23.864 1.00 71.06 232 GLN A CA 1
ATOM 1858 C C . GLN A 1 232 ? 17.555 24.786 25.202 1.00 71.06 232 GLN A C 1
ATOM 1860 O O . GLN A 1 232 ? 18.664 25.308 25.314 1.00 71.06 232 GLN A O 1
ATOM 1865 N N . GLU A 1 233 ? 17.014 24.095 26.206 1.00 70.81 233 GLU A N 1
ATOM 1866 C CA . GLU A 1 233 ? 17.662 23.884 27.504 1.00 70.81 233 GLU A CA 1
ATOM 1867 C C . GLU A 1 233 ? 18.961 23.080 27.380 1.00 70.81 233 GLU A C 1
ATOM 1869 O O . GLU A 1 233 ? 19.986 23.471 27.943 1.00 70.81 233 GLU A O 1
ATOM 1874 N N . CYS A 1 234 ? 18.970 22.011 26.577 1.00 61.53 234 CYS A N 1
ATOM 1875 C CA . CYS A 1 234 ? 20.178 21.243 26.272 1.00 61.53 234 CYS A CA 1
ATOM 1876 C C . CYS A 1 234 ? 21.245 22.092 25.569 1.00 61.53 234 CYS A C 1
ATOM 1878 O O . CYS A 1 234 ? 22.436 21.965 25.863 1.00 61.53 234 CYS A O 1
ATOM 1880 N N . GLN A 1 235 ? 20.847 22.957 24.635 1.00 74.44 235 GLN A N 1
ATOM 1881 C CA . GLN A 1 235 ? 21.760 23.878 23.956 1.00 74.44 235 GLN A CA 1
ATOM 1882 C C . GLN A 1 235 ? 22.343 24.903 24.938 1.00 74.44 235 GLN A C 1
ATOM 1884 O O . GLN A 1 235 ? 23.559 25.117 24.942 1.00 74.44 235 GLN A O 1
ATOM 1889 N N . ASN A 1 236 ? 21.514 25.449 25.829 1.00 78.19 236 ASN A N 1
ATOM 1890 C CA . ASN A 1 236 ? 21.926 26.386 26.875 1.00 78.19 236 ASN A CA 1
ATOM 1891 C C . ASN A 1 236 ? 22.880 25.735 27.894 1.00 78.19 236 ASN A C 1
ATOM 1893 O O . ASN A 1 236 ? 23.891 26.330 28.267 1.00 78.19 236 ASN A O 1
ATOM 1897 N N . LEU A 1 237 ? 22.614 24.492 28.308 1.00 75.56 237 LEU A N 1
ATOM 1898 C CA . LEU A 1 237 ? 23.490 23.704 29.184 1.00 75.56 237 LEU A CA 1
ATOM 1899 C C . LEU A 1 237 ? 24.830 23.385 28.517 1.00 75.56 237 LEU A C 1
ATOM 1901 O O . LEU A 1 237 ? 25.879 23.546 29.141 1.00 75.56 237 LEU A O 1
ATOM 1905 N N . LYS A 1 238 ? 24.822 22.994 27.235 1.00 79.00 238 LYS A N 1
ATOM 1906 C CA . LYS A 1 238 ? 26.056 22.796 26.457 1.00 79.00 238 LYS A CA 1
ATOM 1907 C C . LYS A 1 238 ? 26.871 24.081 26.361 1.00 79.00 238 LYS A C 1
ATOM 1909 O O . LYS A 1 238 ? 28.095 24.013 26.436 1.00 79.00 238 LYS A O 1
ATOM 1914 N N . GLN A 1 239 ? 26.220 25.234 26.213 1.00 80.88 239 GLN A N 1
ATOM 1915 C CA . GLN A 1 239 ? 26.906 26.522 26.187 1.00 80.88 239 GLN A CA 1
ATOM 1916 C C . GLN A 1 239 ? 27.528 26.855 27.550 1.00 80.88 239 GLN A C 1
ATOM 1918 O O . GLN A 1 239 ? 28.734 27.076 27.613 1.00 80.88 239 GLN A O 1
ATOM 1923 N N . LYS A 1 240 ? 26.771 26.727 28.648 1.00 82.81 240 LYS A N 1
ATOM 1924 C CA . LYS A 1 240 ? 27.292 26.914 30.015 1.00 82.81 240 LYS A CA 1
ATOM 1925 C C . LYS A 1 240 ? 28.471 25.991 30.337 1.00 82.81 240 LYS A C 1
ATOM 1927 O O . LYS A 1 240 ? 29.453 26.437 30.921 1.00 82.81 240 LYS A O 1
ATOM 1932 N N . LEU A 1 241 ? 28.412 24.722 29.926 1.00 78.88 241 LEU A N 1
ATOM 1933 C CA . LEU A 1 241 ? 29.516 23.766 30.082 1.00 78.88 241 LEU A CA 1
ATOM 1934 C C . LEU A 1 241 ? 30.763 24.158 29.275 1.00 78.88 241 LEU A C 1
ATOM 1936 O O . LEU A 1 241 ? 31.880 23.920 29.731 1.00 78.88 241 LEU A O 1
ATOM 1940 N N . ARG A 1 242 ? 30.597 24.750 28.085 1.00 78.94 242 ARG A N 1
ATOM 1941 C CA . ARG A 1 242 ? 31.718 25.279 27.291 1.00 78.94 242 ARG A CA 1
ATOM 1942 C C . ARG A 1 242 ? 32.347 26.505 27.946 1.00 78.94 242 ARG A C 1
ATOM 1944 O O . ARG A 1 242 ? 33.568 26.615 27.933 1.00 78.94 242 ARG A O 1
ATOM 1951 N N . ASP A 1 243 ? 31.538 27.369 28.545 1.00 77.50 243 ASP A N 1
ATOM 1952 C CA . ASP A 1 243 ? 32.010 28.594 29.194 1.00 77.50 243 ASP A CA 1
ATOM 1953 C C . ASP A 1 243 ? 32.702 28.293 30.538 1.00 77.50 243 ASP A C 1
ATOM 1955 O O . ASP A 1 243 ? 33.742 28.873 30.842 1.00 77.50 243 ASP A O 1
ATOM 1959 N N . LEU A 1 244 ? 32.219 27.294 31.289 1.00 75.50 244 LEU A N 1
ATOM 1960 C CA . LEU A 1 244 ? 32.885 26.761 32.489 1.00 75.50 244 LEU A CA 1
ATOM 1961 C C . LEU A 1 244 ? 34.258 26.147 32.185 1.00 75.50 244 LEU A C 1
ATOM 1963 O O . LEU A 1 244 ? 35.178 26.291 32.981 1.00 75.50 244 LEU A O 1
ATOM 1967 N N . LYS A 1 245 ? 34.416 25.502 31.023 1.00 72.88 245 LYS A N 1
ATOM 1968 C CA . LYS A 1 245 ? 35.701 24.942 30.565 1.00 72.88 245 LYS A CA 1
ATOM 1969 C C . LYS A 1 245 ? 36.665 25.984 29.987 1.00 72.88 245 LYS A C 1
ATOM 1971 O O . LYS A 1 245 ? 37.795 25.635 29.663 1.00 72.88 245 LYS A O 1
ATOM 1976 N N . ARG A 1 246 ? 36.220 27.231 29.804 1.00 66.12 246 ARG A N 1
ATOM 1977 C CA . ARG A 1 246 ? 37.013 28.335 29.238 1.00 66.12 246 ARG A CA 1
ATOM 1978 C C . ARG A 1 246 ? 37.457 29.362 30.272 1.00 66.12 246 ARG A C 1
ATOM 1980 O O . ARG A 1 246 ? 38.139 30.306 29.889 1.00 66.12 246 ARG A O 1
ATOM 1987 N N . LYS A 1 247 ? 37.086 29.211 31.546 1.00 54.50 247 LYS A N 1
ATOM 1988 C CA . LYS A 1 247 ? 37.612 30.064 32.615 1.00 54.50 247 LYS A CA 1
ATOM 1989 C C . LYS A 1 247 ? 39.085 29.696 32.859 1.00 54.50 247 LYS A C 1
ATOM 1991 O O . LYS A 1 247 ? 39.326 28.551 33.236 1.00 54.50 247 LYS A O 1
ATOM 1996 N N . PRO A 1 248 ? 40.051 30.598 32.617 1.00 61.75 248 PRO A N 1
ATOM 1997 C CA . PRO A 1 248 ? 41.414 30.390 33.082 1.00 61.75 248 PRO A CA 1
ATOM 1998 C C . PRO A 1 248 ? 41.468 30.588 34.604 1.00 61.75 248 PRO A C 1
ATOM 2000 O O . PRO A 1 248 ? 40.693 31.386 35.143 1.00 61.75 248 PRO A O 1
ATOM 2003 N N . GLU A 1 249 ? 42.337 29.821 35.266 1.00 54.47 249 GLU A N 1
ATOM 2004 C CA . GLU A 1 249 ? 42.801 30.098 36.635 1.00 54.47 249 GLU A CA 1
ATOM 2005 C C . GLU A 1 249 ? 43.545 31.437 36.707 1.00 54.47 249 GLU A C 1
ATOM 2007 O O . GLU A 1 249 ? 44.239 31.783 35.719 1.00 54.47 249 GLU A O 1
#

Solvent-accessible surface area (backbone atoms only — not comparable to full-atom values): 14526 Å² total; per-residue (Å²): 135,88,76,95,72,84,75,77,60,74,55,71,57,75,73,57,48,73,76,89,66,64,72,77,57,51,62,70,54,61,41,100,83,53,90,83,69,61,44,52,32,51,62,52,36,67,32,42,54,48,47,30,54,41,41,38,79,54,20,28,34,36,46,21,23,37,57,96,44,72,62,36,76,73,68,37,49,59,51,66,52,72,47,74,82,37,43,74,62,19,46,39,56,49,16,51,51,56,43,54,60,72,35,42,91,38,58,64,76,75,94,73,78,63,77,81,44,51,66,84,36,34,93,93,53,49,42,77,48,67,57,96,82,29,51,28,35,35,31,65,49,76,39,78,44,73,74,60,89,78,88,82,89,76,98,66,57,66,55,64,30,67,50,72,54,100,48,28,34,37,38,18,32,52,63,102,42,74,39,39,48,21,22,24,37,28,42,29,44,39,41,36,53,51,92,74,64,63,90,92,63,88,46,74,47,54,55,51,45,51,56,45,48,58,52,63,74,30,94,83,53,75,54,69,72,57,47,53,51,52,49,50,50,51,51,53,50,54,48,51,55,53,54,66,73,63,62,77,132

Radius of gyration: 22.68 Å; Cα contacts (8 Å, |Δi|>4): 380; chains: 1; bounding box: 66×74×59 Å

pLDDT: mean 72.61, std 17.44, range [25.41, 92.81]

Mean predicted aligned error: 12.79 Å

InterPro domains:
  IPR001736 Phospholipase D/Transphosphatidylase [SM00155] (45-72)
  IPR001736 Phospholipase D/Transphosphatidylase [SM00155] (154-180)
  IPR032803 PLD3/4-like, PLD-like domain [PF13918] (73-142)
  IPR050874 Diverse function phospholipase D-related protein [PTHR10185] (31-141)